Protein AF-A0A1N7L5Q4-F1 (afdb_monomer)

InterPro domains:
  IPR000093 DNA recombination protein RecR [PTHR30446] (6-162)
  IPR006171 TOPRIM domain [PF13662] (85-163)
  IPR023627 Recombination protein RecR [SSF111304] (8-162)

Foldseek 3Di:
DDDPDPVLVVQLVVQCPDPPDHSVNSNVVSVCCVPPNDPPVVVVVVVLQVVQAQALQARHGDNDNHDDADQPPAQAEEEEQDVVQVVLLVVQDPDRHGYHYQVHFDDVVVVRDCVNRSNVSVLVNVVSRVNHAYEYAFDPDPRRVVRVVVSCVSNVGHYDHDHSVRVSCVNVVVD

Organism: NCBI:txid484498

Structure (mmCIF, N/CA/C/O backbone):
data_AF-A0A1N7L5Q4-F1
#
_entry.id   AF-A0A1N7L5Q4-F1
#
loop_
_atom_site.group_PDB
_atom_site.id
_atom_site.type_symbol
_atom_site.label_atom_id
_atom_site.label_alt_id
_atom_site.label_comp_id
_atom_site.label_asym_id
_atom_site.label_entity_id
_atom_site.label_seq_id
_atom_site.pdbx_PDB_ins_code
_atom_site.Cartn_x
_atom_site.Cartn_y
_atom_site.Cartn_z
_atom_site.occupancy
_atom_site.B_iso_or_equiv
_atom_site.auth_seq_id
_atom_site.auth_comp_id
_atom_site.auth_asym_id
_atom_site.auth_atom_id
_atom_site.pdbx_PDB_model_num
ATOM 1 N N . MET A 1 1 ? 32.782 -0.664 -33.650 1.00 43.16 1 MET A N 1
ATOM 2 C CA . MET A 1 1 ? 31.926 -0.985 -32.488 1.00 43.16 1 MET A CA 1
ATOM 3 C C . MET A 1 1 ? 30.494 -0.904 -32.972 1.00 43.16 1 MET A C 1
ATOM 5 O O . MET A 1 1 ? 30.106 0.159 -33.438 1.00 43.16 1 MET A O 1
ATOM 9 N N . ALA A 1 2 ? 29.762 -2.017 -33.005 1.00 58.09 2 ALA A N 1
ATOM 10 C CA . ALA A 1 2 ? 28.366 -1.971 -33.425 1.00 58.09 2 ALA A CA 1
ATOM 11 C C . ALA A 1 2 ? 27.574 -1.196 -32.364 1.00 58.09 2 ALA A C 1
ATOM 13 O O . ALA A 1 2 ? 27.587 -1.569 -31.193 1.00 58.09 2 ALA A O 1
ATOM 14 N N . SER A 1 3 ? 26.951 -0.087 -32.767 1.00 78.56 3 SER A N 1
ATOM 15 C CA . SER A 1 3 ? 25.988 0.619 -31.924 1.00 78.56 3 SER A CA 1
ATOM 16 C C . SER A 1 3 ? 24.878 -0.360 -31.567 1.00 78.56 3 SER A C 1
ATOM 18 O O . SER A 1 3 ? 24.360 -1.037 -32.459 1.00 78.56 3 SER A O 1
ATOM 20 N N . ARG A 1 4 ? 24.517 -0.459 -30.284 1.00 83.25 4 ARG A N 1
ATOM 21 C CA . ARG A 1 4 ? 23.372 -1.288 -29.900 1.00 83.25 4 ARG A CA 1
ATOM 22 C C . ARG A 1 4 ? 22.101 -0.767 -30.593 1.00 83.25 4 ARG A C 1
ATOM 24 O O . ARG A 1 4 ? 22.016 0.439 -30.848 1.00 83.25 4 ARG A O 1
ATOM 31 N N . PRO A 1 5 ? 21.138 -1.647 -30.925 1.00 91.56 5 PRO A N 1
ATOM 32 C CA . PRO A 1 5 ? 19.874 -1.231 -31.523 1.00 91.56 5 PRO A CA 1
ATOM 33 C C . PRO A 1 5 ? 19.139 -0.220 -30.640 1.00 91.56 5 PRO A C 1
ATOM 35 O O . PRO A 1 5 ? 19.220 -0.289 -29.414 1.00 91.56 5 PRO A O 1
ATOM 38 N N . ARG A 1 6 ? 18.373 0.679 -31.265 1.00 93.06 6 ARG A N 1
ATOM 39 C CA . ARG A 1 6 ? 17.571 1.691 -30.560 1.00 93.06 6 ARG A CA 1
ATOM 40 C C . ARG A 1 6 ? 16.626 1.068 -29.528 1.00 93.06 6 ARG A C 1
ATOM 42 O O . ARG A 1 6 ? 16.533 1.569 -28.416 1.00 93.06 6 ARG A O 1
ATOM 49 N N . ASP A 1 7 ? 15.988 -0.050 -29.862 1.00 93.50 7 ASP A N 1
ATOM 50 C CA . ASP A 1 7 ? 15.028 -0.706 -28.963 1.00 93.50 7 ASP A CA 1
ATOM 51 C C . ASP A 1 7 ? 15.695 -1.284 -27.707 1.00 93.50 7 ASP A C 1
ATOM 53 O O . ASP A 1 7 ? 15.091 -1.306 -26.640 1.00 93.50 7 ASP A O 1
ATOM 57 N N . TYR A 1 8 ? 16.973 -1.672 -27.796 1.00 94.12 8 TYR A N 1
ATOM 58 C CA . TYR A 1 8 ? 17.745 -2.072 -26.620 1.00 94.12 8 TYR A CA 1
ATOM 59 C C . TYR A 1 8 ? 18.013 -0.876 -25.694 1.00 94.12 8 TYR A C 1
ATOM 61 O O . TYR A 1 8 ? 17.945 -1.013 -24.478 1.00 94.12 8 TYR A O 1
ATOM 69 N N . GLN A 1 9 ? 18.297 0.305 -26.252 1.00 94.25 9 GLN A N 1
ATOM 70 C CA . GLN A 1 9 ? 18.504 1.522 -25.456 1.00 94.25 9 GLN A CA 1
ATOM 71 C C . GLN A 1 9 ? 17.217 1.939 -24.740 1.00 94.25 9 GLN A C 1
ATOM 73 O O . GLN A 1 9 ? 17.256 2.195 -23.542 1.00 94.25 9 GLN A O 1
ATOM 78 N N . LEU A 1 10 ? 16.078 1.896 -25.440 1.00 95.44 10 LEU A N 1
ATOM 79 C CA . LEU A 1 10 ? 14.765 2.157 -24.843 1.00 95.44 10 LEU A CA 1
ATOM 80 C C . LEU A 1 10 ? 14.440 1.173 -23.711 1.00 95.44 10 LEU A C 1
ATOM 82 O O . LEU A 1 10 ? 13.877 1.573 -22.697 1.00 95.44 10 LEU A O 1
ATOM 86 N N . LEU A 1 11 ? 14.819 -0.101 -23.855 1.00 95.31 11 LEU A N 1
ATOM 87 C CA . LEU A 1 11 ? 14.656 -1.092 -22.792 1.00 95.31 11 LEU A CA 1
ATOM 88 C C . LEU A 1 11 ? 15.511 -0.757 -21.559 1.00 95.31 11 LEU A C 1
ATOM 90 O O . LEU A 1 11 ? 15.018 -0.841 -20.436 1.00 95.31 11 LEU A O 1
ATOM 94 N N . CYS A 1 12 ? 16.769 -0.349 -21.754 1.00 95.62 12 CYS A N 1
ATOM 95 C CA . CYS A 1 12 ? 17.621 0.104 -20.653 1.00 95.62 12 CYS A CA 1
ATOM 96 C C . CYS A 1 12 ? 17.044 1.343 -19.960 1.00 95.62 12 CYS A C 1
ATOM 98 O O . CYS A 1 12 ? 16.992 1.375 -18.737 1.00 95.62 12 CYS A O 1
ATOM 100 N N . GLU A 1 13 ? 16.583 2.339 -20.717 1.00 96.06 13 GLU A N 1
ATOM 101 C CA . GLU A 1 13 ? 15.955 3.549 -20.168 1.00 96.06 13 GLU A CA 1
ATOM 102 C C . GLU A 1 13 ? 14.685 3.213 -19.373 1.00 96.06 13 GLU A C 1
ATOM 104 O O . GLU A 1 13 ? 14.478 3.738 -18.281 1.00 96.06 13 GLU A O 1
ATOM 109 N N . ALA A 1 14 ? 13.863 2.285 -19.874 1.00 94.69 14 ALA A N 1
ATOM 110 C CA . ALA A 1 14 ? 12.667 1.825 -19.175 1.00 94.69 14 ALA A CA 1
ATOM 111 C C . ALA A 1 14 ? 12.999 1.135 -17.842 1.00 94.69 14 ALA A C 1
ATOM 113 O O . ALA A 1 14 ? 12.309 1.369 -16.852 1.00 94.69 14 ALA A O 1
ATOM 114 N N . PHE A 1 15 ? 14.054 0.312 -17.791 1.00 96.62 15 PHE A N 1
ATOM 115 C CA . PHE A 1 15 ? 14.499 -0.304 -16.538 1.00 96.62 15 PHE A CA 1
ATOM 116 C C . PHE A 1 15 ? 15.149 0.693 -15.578 1.00 96.62 15 PHE A C 1
ATOM 118 O O . PHE A 1 15 ? 14.923 0.588 -14.378 1.00 96.62 15 PHE A O 1
ATOM 125 N N . ASP A 1 16 ? 15.925 1.655 -16.077 1.00 95.75 16 ASP A N 1
ATOM 126 C CA . ASP A 1 16 ? 16.552 2.707 -15.263 1.00 95.75 16 ASP A CA 1
ATOM 127 C C . ASP A 1 16 ? 15.513 3.646 -14.629 1.00 95.75 16 ASP A C 1
ATOM 129 O O . ASP A 1 16 ? 15.705 4.148 -13.528 1.00 95.75 16 ASP A O 1
ATOM 133 N N . GLY A 1 17 ? 14.361 3.832 -15.278 1.00 90.50 17 GLY A N 1
ATOM 134 C CA . GLY A 1 17 ? 13.241 4.592 -14.720 1.00 90.50 17 GLY A CA 1
ATOM 135 C C . GLY A 1 17 ? 12.542 3.935 -13.520 1.00 90.50 17 GLY A C 1
ATOM 136 O O . GLY A 1 17 ? 11.675 4.565 -12.911 1.00 90.50 17 GLY A O 1
ATOM 137 N N . LEU A 1 18 ? 12.873 2.686 -13.171 1.00 91.56 18 LEU A N 1
ATOM 138 C CA . LEU A 1 18 ? 12.256 1.978 -12.048 1.00 91.56 18 LEU A CA 1
ATOM 139 C C . LEU A 1 18 ? 12.935 2.333 -10.713 1.00 91.56 18 LEU A C 1
ATOM 141 O O . LEU A 1 18 ? 14.163 2.421 -10.634 1.00 91.56 18 LEU A O 1
ATOM 145 N N . PRO A 1 19 ? 12.166 2.482 -9.617 1.00 85.75 19 PRO A N 1
ATOM 146 C CA . PRO A 1 19 ? 12.728 2.825 -8.317 1.00 85.75 19 PRO A CA 1
ATOM 147 C C . PRO A 1 19 ? 13.730 1.760 -7.849 1.00 85.75 19 PRO A C 1
ATOM 149 O O . PRO A 1 19 ? 13.425 0.570 -7.802 1.00 85.75 19 PRO A O 1
ATOM 152 N N . GLY A 1 20 ? 14.933 2.201 -7.474 1.00 90.12 20 GLY A N 1
ATOM 153 C CA . GLY A 1 20 ? 16.001 1.320 -6.989 1.00 90.12 20 GLY A CA 1
ATOM 154 C C . GLY A 1 20 ? 16.825 0.636 -8.086 1.00 90.12 20 GLY A C 1
ATOM 155 O O . GLY A 1 20 ? 17.732 -0.132 -7.761 1.00 90.12 20 GLY A O 1
ATOM 156 N N . ILE A 1 21 ? 16.564 0.927 -9.362 1.00 95.06 21 ILE A N 1
ATOM 157 C CA . ILE A 1 21 ? 17.376 0.468 -10.490 1.00 95.06 21 ILE A CA 1
ATOM 158 C C . ILE A 1 21 ? 18.158 1.664 -11.031 1.00 95.06 21 ILE A C 1
ATOM 160 O O . ILE A 1 21 ? 17.601 2.726 -11.252 1.00 95.06 21 ILE A O 1
ATOM 164 N N . GLY A 1 22 ? 19.471 1.496 -11.192 1.00 92.69 22 GLY A N 1
ATOM 165 C CA . GLY A 1 22 ? 20.327 2.479 -11.859 1.00 92.69 22 GLY A CA 1
ATOM 166 C C . GLY A 1 22 ? 20.879 1.935 -13.175 1.00 92.69 22 GLY A C 1
ATOM 167 O O . GLY A 1 22 ? 20.870 0.720 -13.389 1.00 92.69 22 GLY A O 1
ATOM 168 N N . ALA A 1 23 ? 21.457 2.805 -14.003 1.00 94.81 23 ALA A N 1
ATOM 169 C CA . ALA A 1 23 ? 21.880 2.506 -15.375 1.00 94.81 23 ALA A CA 1
ATOM 170 C C . ALA A 1 23 ? 22.648 1.180 -15.553 1.00 94.81 23 ALA A C 1
ATOM 172 O O . ALA A 1 23 ? 22.350 0.396 -16.452 1.00 94.81 23 ALA A O 1
ATOM 173 N N . GLN A 1 24 ? 23.603 0.873 -14.666 1.00 95.19 24 GLN A N 1
ATOM 174 C CA . GLN A 1 24 ? 24.352 -0.392 -14.733 1.00 95.19 24 GLN A CA 1
ATOM 175 C C . GLN A 1 24 ? 23.480 -1.622 -14.448 1.00 95.19 24 GLN A C 1
ATOM 177 O O . GLN A 1 24 ? 23.699 -2.684 -15.024 1.00 95.19 24 GLN A O 1
ATOM 182 N N . ALA A 1 25 ? 22.529 -1.519 -13.518 1.00 97.12 25 ALA A N 1
ATOM 183 C CA . ALA A 1 25 ? 21.585 -2.595 -13.238 1.00 97.12 25 ALA A CA 1
ATOM 184 C C . ALA A 1 25 ? 20.575 -2.750 -14.377 1.00 97.12 25 ALA A C 1
ATOM 186 O O . ALA A 1 25 ? 20.306 -3.876 -14.787 1.00 97.12 25 ALA A O 1
ATOM 187 N N . ALA A 1 26 ? 20.096 -1.635 -14.928 1.00 97.00 26 ALA A N 1
ATOM 188 C CA . ALA A 1 26 ? 19.201 -1.610 -16.073 1.00 97.00 26 ALA A CA 1
ATOM 189 C C . ALA A 1 26 ? 19.806 -2.312 -17.299 1.00 97.00 26 ALA A C 1
ATOM 191 O O . ALA A 1 26 ? 19.163 -3.169 -17.901 1.00 97.00 26 ALA A O 1
ATOM 192 N N . GLU A 1 27 ? 21.073 -2.032 -17.615 1.00 96.00 27 GLU A N 1
ATOM 193 C CA . GLU A 1 27 ? 21.783 -2.679 -18.722 1.00 96.00 27 GLU A CA 1
ATOM 194 C C . GLU A 1 27 ? 21.921 -4.196 -18.519 1.00 96.00 27 GLU A C 1
ATOM 196 O O . GLU A 1 27 ? 21.647 -4.969 -19.439 1.00 96.00 27 GLU A O 1
ATOM 201 N N . ARG A 1 28 ? 22.261 -4.642 -17.299 1.00 96.44 28 ARG A N 1
ATOM 202 C CA . ARG A 1 28 ? 22.323 -6.078 -16.967 1.00 96.44 28 ARG A CA 1
ATOM 203 C C . ARG A 1 28 ? 20.967 -6.767 -17.118 1.00 96.44 28 ARG A C 1
ATOM 205 O O . ARG A 1 28 ? 20.915 -7.894 -17.602 1.00 96.44 28 ARG A O 1
ATOM 212 N N . LEU A 1 29 ? 19.882 -6.113 -16.702 1.00 96.88 29 LEU A N 1
ATOM 213 C CA . LEU A 1 29 ? 18.524 -6.647 -16.835 1.00 96.88 29 LEU A CA 1
ATOM 214 C C . LEU A 1 29 ? 18.097 -6.736 -18.304 1.00 96.88 29 LEU A C 1
ATOM 216 O O . LEU A 1 29 ? 17.566 -7.764 -18.720 1.00 96.88 29 LEU A O 1
ATOM 220 N N . ALA A 1 30 ? 18.384 -5.702 -19.100 1.00 95.62 30 ALA A N 1
ATOM 221 C CA . ALA A 1 30 ? 18.132 -5.694 -20.539 1.00 95.62 30 ALA A CA 1
ATOM 222 C C . ALA A 1 30 ? 18.906 -6.805 -21.257 1.00 95.62 30 ALA A C 1
ATOM 224 O O . ALA A 1 30 ? 18.341 -7.538 -22.066 1.00 95.62 30 ALA A O 1
ATOM 225 N N . GLU A 1 31 ? 20.188 -6.971 -20.931 1.00 94.88 31 GLU A N 1
ATOM 226 C CA . GLU A 1 31 ? 21.018 -8.043 -21.475 1.00 94.88 31 GLU A CA 1
ATOM 227 C C . GLU A 1 31 ? 20.491 -9.434 -21.097 1.00 94.88 31 GLU A C 1
ATOM 229 O O . GLU A 1 31 ? 20.347 -10.303 -21.962 1.00 94.88 31 GLU A O 1
ATOM 234 N N . TRP A 1 32 ? 20.144 -9.642 -19.824 1.00 96.88 32 TRP A N 1
ATOM 235 C CA . TRP A 1 32 ? 19.576 -10.907 -19.369 1.00 96.88 32 TRP A CA 1
ATOM 236 C C . TRP A 1 32 ? 18.255 -11.226 -20.076 1.00 96.88 32 TRP A C 1
ATOM 238 O O . TRP A 1 32 ? 18.091 -12.346 -20.559 1.00 96.88 32 TRP A O 1
ATOM 248 N N . LEU A 1 33 ? 17.344 -10.254 -20.204 1.00 95.19 33 LEU A N 1
ATOM 249 C CA . LEU A 1 33 ? 16.050 -10.458 -20.859 1.00 95.19 33 LEU A CA 1
ATOM 250 C C . LEU A 1 33 ? 16.206 -10.841 -22.337 1.00 95.19 33 LEU A C 1
ATOM 252 O O . LEU A 1 33 ? 15.460 -11.685 -22.819 1.00 95.19 33 LEU A O 1
ATOM 256 N N . VAL A 1 34 ? 17.177 -10.254 -23.045 1.00 92.62 34 VAL A N 1
ATOM 257 C CA . VAL A 1 34 ? 17.430 -10.542 -24.468 1.00 92.62 34 VAL A CA 1
ATOM 258 C C . VAL A 1 34 ? 18.044 -11.925 -24.682 1.00 92.62 34 VAL A C 1
ATOM 260 O O . VAL A 1 34 ? 17.681 -12.605 -25.640 1.00 92.62 34 VAL A O 1
ATOM 263 N N . TYR A 1 35 ? 18.984 -12.340 -23.830 1.00 93.44 35 TYR A N 1
ATOM 264 C CA . TYR A 1 35 ? 19.728 -13.586 -24.046 1.00 93.44 35 TYR A CA 1
ATOM 265 C C . TYR A 1 35 ? 19.151 -14.806 -23.325 1.00 93.44 35 TYR A C 1
ATOM 267 O O . TYR A 1 35 ? 19.375 -15.929 -23.771 1.00 93.44 35 TYR A O 1
ATOM 275 N N . HIS A 1 36 ? 18.445 -14.606 -22.214 1.00 95.44 36 HIS A N 1
ATOM 276 C CA . HIS A 1 36 ? 18.029 -15.690 -21.318 1.00 95.44 36 HIS A CA 1
ATOM 277 C C . HIS A 1 36 ? 16.554 -15.620 -20.916 1.00 95.44 36 HIS A C 1
ATOM 279 O O . HIS A 1 36 ? 15.990 -16.639 -20.521 1.00 95.44 36 HIS A O 1
ATOM 285 N N . GLY A 1 37 ? 15.943 -14.436 -20.966 1.00 91.81 37 GLY A N 1
ATOM 286 C CA . GLY A 1 37 ? 14.554 -14.243 -20.573 1.00 91.81 37 GLY A CA 1
ATOM 287 C C . GLY A 1 37 ? 13.553 -14.523 -21.696 1.00 91.81 37 GLY A C 1
ATOM 288 O O . GLY A 1 37 ? 13.898 -14.602 -22.873 1.00 91.81 37 GLY A O 1
ATOM 289 N N . ASP A 1 38 ? 12.280 -14.629 -21.316 1.00 93.94 38 ASP A N 1
ATOM 290 C CA . ASP A 1 38 ? 11.154 -14.653 -22.250 1.00 93.94 38 ASP A CA 1
ATOM 291 C C . ASP A 1 38 ? 10.513 -13.258 -22.296 1.00 93.94 38 ASP A C 1
ATOM 293 O O . ASP A 1 38 ? 9.657 -12.899 -21.481 1.00 93.94 38 ASP A O 1
ATOM 297 N N . SER A 1 39 ? 10.969 -12.438 -23.246 1.00 92.44 39 SER A N 1
ATOM 298 C CA . SER A 1 39 ? 10.465 -11.073 -23.430 1.00 92.44 39 SER A CA 1
ATOM 299 C C . SER A 1 39 ? 8.978 -11.038 -23.778 1.00 92.44 39 SER A C 1
ATOM 301 O O . SER A 1 39 ? 8.288 -10.089 -23.402 1.00 92.44 39 SER A O 1
ATOM 303 N N . ARG A 1 40 ? 8.460 -12.079 -24.440 1.00 93.81 40 ARG A N 1
ATOM 304 C CA . ARG A 1 40 ? 7.050 -12.173 -24.816 1.00 93.81 40 ARG A CA 1
ATOM 305 C C . ARG A 1 40 ? 6.188 -12.467 -23.598 1.00 93.81 40 ARG A C 1
ATOM 307 O O . ARG A 1 40 ? 5.221 -11.747 -23.366 1.00 93.81 40 ARG A O 1
ATOM 314 N N . GLN A 1 41 ? 6.562 -13.463 -22.798 1.00 93.94 41 GLN A N 1
ATOM 315 C CA . GLN A 1 41 ? 5.861 -13.763 -21.552 1.00 93.94 41 GLN A CA 1
ATOM 316 C C . GLN A 1 41 ? 5.881 -12.556 -20.606 1.00 93.94 41 GLN A C 1
ATOM 318 O O . GLN A 1 41 ? 4.851 -12.219 -20.020 1.00 93.94 41 GLN A O 1
ATOM 323 N N . MET A 1 42 ? 7.030 -11.883 -20.473 1.00 92.94 42 MET A N 1
ATOM 324 C CA . MET A 1 42 ? 7.148 -10.683 -19.643 1.00 92.94 42 MET A CA 1
ATOM 325 C C . MET A 1 42 ? 6.218 -9.569 -20.136 1.00 92.94 42 MET A C 1
ATOM 327 O O . MET A 1 42 ? 5.487 -8.995 -19.334 1.00 92.94 42 MET A O 1
ATOM 331 N N . ALA A 1 43 ? 6.191 -9.297 -21.446 1.00 92.31 43 ALA A N 1
ATOM 332 C CA . ALA A 1 43 ? 5.292 -8.303 -22.028 1.00 92.31 43 ALA A CA 1
ATOM 333 C C . ALA A 1 43 ? 3.816 -8.642 -21.763 1.00 92.31 43 ALA A C 1
ATOM 335 O O . ALA A 1 43 ? 3.065 -7.782 -21.316 1.00 92.31 43 ALA A O 1
ATOM 336 N N . GLU A 1 44 ? 3.413 -9.902 -21.953 1.00 92.56 44 GLU A N 1
ATOM 337 C CA . GLU A 1 44 ? 2.045 -10.355 -21.678 1.00 92.56 44 GLU A CA 1
ATOM 338 C C . GLU A 1 44 ? 1.657 -10.171 -20.200 1.00 92.56 44 GLU A C 1
ATOM 340 O O . GLU A 1 44 ? 0.549 -9.727 -19.898 1.00 92.56 44 GLU A O 1
ATOM 345 N N . VAL A 1 45 ? 2.557 -10.486 -19.262 1.00 88.69 45 VAL A N 1
ATOM 346 C CA . VAL A 1 45 ? 2.314 -10.288 -17.823 1.00 88.69 45 VAL A CA 1
ATOM 347 C C . VAL A 1 45 ? 2.232 -8.802 -17.476 1.00 88.69 45 VAL A C 1
ATOM 349 O O . VAL A 1 45 ? 1.314 -8.415 -16.756 1.00 88.69 45 VAL A O 1
ATOM 352 N N . LEU A 1 46 ? 3.144 -7.976 -17.999 1.00 87.69 46 LEU A N 1
ATOM 353 C CA . LEU A 1 46 ? 3.155 -6.528 -17.775 1.00 87.69 46 LEU A CA 1
ATOM 354 C C . LEU A 1 46 ? 1.878 -5.861 -18.295 1.00 87.69 46 LEU A C 1
ATOM 356 O O . LEU A 1 46 ? 1.304 -5.022 -17.605 1.00 87.69 46 LEU A O 1
ATOM 360 N N . THR A 1 47 ? 1.390 -6.266 -19.469 1.00 84.75 47 THR A N 1
ATOM 361 C CA . THR A 1 47 ? 0.108 -5.781 -19.994 1.00 84.75 47 THR A CA 1
ATOM 362 C C . THR A 1 47 ? -1.041 -6.185 -19.076 1.00 84.75 47 THR A C 1
ATOM 364 O O . THR A 1 47 ? -1.787 -5.321 -18.629 1.00 84.75 47 THR A O 1
ATOM 367 N N . ARG A 1 48 ? -1.144 -7.470 -18.708 1.00 82.25 48 ARG A N 1
ATOM 368 C CA . ARG A 1 48 ? -2.235 -7.943 -17.839 1.00 82.25 48 ARG A CA 1
ATOM 369 C C . ARG A 1 48 ? -2.234 -7.293 -16.459 1.00 82.25 48 ARG A C 1
ATOM 371 O O . ARG A 1 48 ? -3.306 -7.036 -15.931 1.00 82.25 48 ARG A O 1
ATOM 378 N N . ILE A 1 49 ? -1.066 -7.064 -15.851 1.00 79.19 49 ILE A N 1
ATOM 379 C CA . ILE A 1 49 ? -0.989 -6.434 -14.524 1.00 79.19 49 ILE A CA 1
ATOM 380 C C . ILE A 1 49 ? -1.212 -4.920 -14.597 1.00 79.19 49 ILE A C 1
ATOM 382 O O . ILE A 1 49 ? -1.762 -4.356 -13.663 1.00 79.19 49 ILE A O 1
ATOM 386 N N . GLY A 1 50 ? -0.848 -4.267 -15.707 1.00 71.62 50 GLY A N 1
ATOM 387 C CA . GLY A 1 50 ? -1.205 -2.867 -15.956 1.00 71.62 50 GLY A CA 1
ATOM 388 C C . GLY A 1 50 ? -2.704 -2.671 -16.205 1.00 71.62 50 GLY A C 1
ATOM 389 O O . GLY A 1 50 ? -3.253 -1.623 -15.884 1.00 71.62 50 GLY A O 1
ATOM 390 N N . GLU A 1 51 ? -3.372 -3.692 -16.745 1.00 69.94 51 GLU A N 1
ATOM 391 C CA . GLU A 1 51 ? -4.833 -3.765 -16.867 1.00 69.94 51 GLU A CA 1
ATOM 392 C C . GLU A 1 51 ? -5.518 -4.239 -15.576 1.00 69.94 51 GLU A C 1
ATOM 394 O O . GLU A 1 51 ? -6.726 -4.046 -15.412 1.00 69.94 51 GLU A O 1
ATOM 399 N N . ALA A 1 52 ? -4.775 -4.863 -14.656 1.00 70.56 52 ALA A N 1
ATOM 400 C CA . ALA A 1 52 ? -5.307 -5.277 -13.370 1.00 70.56 52 ALA A CA 1
ATOM 401 C C . ALA A 1 52 ? -5.614 -4.029 -12.537 1.00 70.56 52 ALA A C 1
ATOM 403 O O . ALA A 1 52 ? -4.731 -3.259 -12.163 1.00 70.56 52 ALA A O 1
ATOM 404 N N . GLY A 1 53 ? -6.899 -3.823 -12.264 1.00 76.00 53 GLY A N 1
ATOM 405 C CA . GLY A 1 53 ? -7.348 -2.751 -11.390 1.00 76.00 53 GLY A CA 1
ATOM 406 C C . GLY A 1 53 ? -6.970 -3.002 -9.930 1.00 76.00 53 GLY A C 1
ATOM 407 O O . GLY A 1 53 ? -6.657 -4.119 -9.510 1.00 76.00 53 GLY A O 1
ATOM 408 N N . LEU A 1 54 ? -7.061 -1.943 -9.134 1.00 84.25 54 LEU A N 1
ATOM 409 C CA . LEU A 1 54 ? -7.073 -2.069 -7.685 1.00 84.25 54 LEU A CA 1
ATOM 410 C C . LEU A 1 54 ? -8.469 -2.494 -7.230 1.00 84.25 54 LEU A C 1
ATOM 412 O O . LEU A 1 54 ? -9.489 -2.096 -7.802 1.00 84.25 54 LEU A O 1
ATOM 416 N N . CYS A 1 55 ? -8.514 -3.321 -6.192 1.00 86.38 55 CYS A N 1
ATOM 417 C CA . CYS A 1 55 ? -9.760 -3.690 -5.548 1.00 86.38 55 CYS A CA 1
ATOM 418 C C . CYS A 1 55 ? -10.452 -2.439 -4.990 1.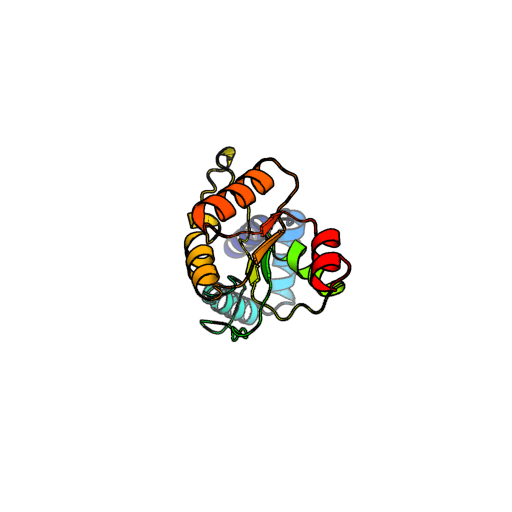00 86.38 55 CYS A C 1
ATOM 420 O O . CYS A 1 55 ? -9.863 -1.739 -4.173 1.00 86.38 55 CYS A O 1
ATOM 422 N N . ARG A 1 56 ? -11.724 -2.199 -5.327 1.00 81.69 56 ARG A N 1
ATOM 423 C CA . ARG A 1 56 ? -12.455 -1.019 -4.815 1.00 81.69 56 ARG A CA 1
ATOM 424 C C . ARG A 1 56 ? -12.663 -1.015 -3.297 1.00 81.69 56 ARG A C 1
ATOM 426 O O . ARG A 1 56 ? -12.962 0.023 -2.725 1.00 81.69 56 ARG A O 1
ATOM 433 N N . LEU A 1 57 ? -12.527 -2.173 -2.648 1.00 87.50 57 LEU A N 1
ATOM 434 C CA . LEU A 1 57 ? -12.736 -2.321 -1.207 1.00 87.50 57 LEU A CA 1
ATOM 435 C C . LEU A 1 57 ? -11.479 -2.123 -0.372 1.00 87.50 57 LEU A C 1
ATOM 437 O O . LEU A 1 57 ? -11.549 -1.480 0.669 1.00 87.50 57 L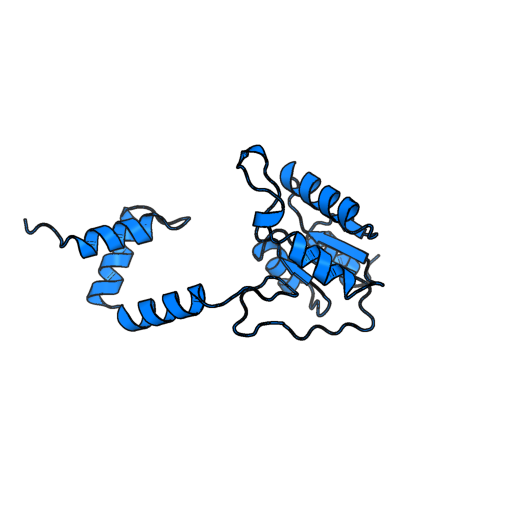EU A O 1
ATOM 441 N N . CYS A 1 58 ? -10.359 -2.707 -0.796 1.00 90.44 58 CYS A N 1
ATOM 442 C CA . CYS A 1 58 ? -9.122 -2.710 -0.014 1.00 90.44 58 CYS A CA 1
ATOM 443 C C . CYS A 1 58 ? -7.951 -2.012 -0.708 1.00 90.44 58 CYS A C 1
ATOM 445 O O . CYS A 1 58 ? -6.874 -1.891 -0.125 1.00 90.44 58 CYS A O 1
ATOM 447 N N . ASN A 1 59 ? -8.159 -1.578 -1.952 1.00 90.44 59 ASN A N 1
ATOM 448 C CA . ASN A 1 59 ? -7.189 -0.910 -2.811 1.00 90.44 59 ASN A CA 1
ATOM 449 C C . ASN A 1 59 ? -5.895 -1.701 -3.041 1.00 90.44 59 ASN A C 1
ATOM 451 O O . ASN A 1 59 ? -4.866 -1.145 -3.398 1.00 90.44 59 ASN A O 1
ATOM 455 N N . ARG A 1 60 ? -5.932 -3.023 -2.861 1.00 89.31 60 ARG A N 1
ATOM 456 C CA . ARG A 1 60 ? -4.822 -3.924 -3.191 1.00 89.31 60 ARG A CA 1
ATOM 457 C C . ARG A 1 60 ? -4.958 -4.439 -4.619 1.00 89.31 60 ARG A C 1
ATOM 459 O O . ARG A 1 60 ? -6.061 -4.479 -5.168 1.00 89.31 60 ARG A O 1
ATOM 466 N N . ILE A 1 61 ? -3.839 -4.860 -5.199 1.00 84.00 61 ILE A N 1
ATOM 467 C CA . ILE A 1 61 ? -3.800 -5.474 -6.530 1.00 84.00 61 ILE A CA 1
ATOM 468 C C . ILE A 1 61 ? -4.627 -6.769 -6.504 1.00 84.00 61 ILE A C 1
ATOM 470 O O . ILE A 1 61 ? -4.304 -7.695 -5.761 1.00 84.00 61 ILE A O 1
ATOM 474 N N . GLN A 1 62 ? -5.694 -6.841 -7.305 1.00 73.56 62 GLN A N 1
ATOM 475 C CA . GLN A 1 62 ? -6.593 -7.997 -7.357 1.00 73.56 62 GLN A CA 1
ATOM 476 C C . GLN A 1 62 ? -7.041 -8.252 -8.804 1.00 73.56 62 GLN A C 1
ATOM 478 O O . GLN A 1 62 ? -7.498 -7.349 -9.495 1.00 73.56 62 GLN A O 1
ATOM 483 N N . CYS A 1 63 ? -7.008 -9.512 -9.251 1.00 56.69 63 CYS A N 1
ATOM 484 C CA . CYS A 1 63 ? -7.541 -9.920 -10.562 1.00 56.69 63 CYS A CA 1
ATOM 485 C C . CYS A 1 63 ? -9.091 -9.941 -10.634 1.00 56.69 63 CYS A C 1
ATOM 487 O O . CYS A 1 63 ? -9.652 -10.400 -11.626 1.00 56.69 63 CYS A O 1
ATOM 489 N N . GLN A 1 64 ? -9.792 -9.499 -9.583 1.00 60.03 64 GLN A N 1
ATOM 490 C CA . GLN A 1 64 ? -11.256 -9.410 -9.475 1.00 60.03 64 GLN A CA 1
ATOM 491 C C . GLN A 1 64 ? -11.642 -8.007 -8.984 1.00 60.03 64 GLN A C 1
ATOM 493 O O . GLN A 1 64 ? -10.865 -7.373 -8.277 1.00 60.03 64 GLN A O 1
ATOM 498 N N . SER A 1 65 ? -12.840 -7.522 -9.323 1.00 64.44 65 SER A N 1
ATOM 499 C CA . SER A 1 65 ? -13.247 -6.136 -9.038 1.00 64.44 65 SER A CA 1
ATOM 500 C C . SER A 1 65 ? -13.337 -5.796 -7.542 1.00 64.44 65 SER A C 1
ATOM 502 O O . SER A 1 65 ? -13.044 -4.665 -7.156 1.00 64.44 65 SER A O 1
ATOM 504 N N . GLU A 1 66 ? -13.719 -6.756 -6.692 1.00 73.94 66 GLU A N 1
ATOM 505 C CA . GLU A 1 66 ? -13.877 -6.577 -5.242 1.00 73.94 66 GLU A CA 1
ATOM 506 C C . GLU A 1 66 ? -13.476 -7.851 -4.477 1.00 73.94 66 GLU A C 1
ATOM 508 O O . GLU A 1 66 ? -13.719 -8.963 -4.946 1.00 73.94 66 GLU A O 1
ATOM 513 N N . CYS A 1 67 ? -12.847 -7.700 -3.307 1.00 80.00 67 CYS A N 1
ATOM 514 C CA . CYS A 1 67 ? -12.542 -8.808 -2.404 1.00 80.00 67 CYS A CA 1
ATOM 515 C C . CYS A 1 67 ? -13.758 -9.149 -1.526 1.00 80.00 67 CYS A C 1
ATOM 517 O O . CYS A 1 67 ? -14.597 -8.299 -1.238 1.00 80.00 67 CYS A O 1
ATOM 519 N N . GLN A 1 68 ? -13.855 -10.403 -1.084 1.00 76.44 68 GLN A N 1
ATOM 520 C CA . GLN A 1 68 ? -14.863 -10.809 -0.105 1.00 76.44 68 GLN A CA 1
ATOM 521 C C . GLN A 1 68 ? -14.297 -10.580 1.296 1.00 76.44 68 GLN A C 1
ATOM 523 O O . GLN A 1 68 ? -13.425 -11.320 1.740 1.00 76.44 68 GLN A O 1
ATOM 528 N N . VAL A 1 69 ? -14.770 -9.532 1.965 1.00 78.25 69 VAL A N 1
ATOM 529 C CA . VAL A 1 69 ? -14.457 -9.240 3.368 1.00 78.25 69 VAL A CA 1
ATOM 530 C C . VAL A 1 69 ? -15.721 -9.471 4.178 1.00 78.25 69 VAL A C 1
ATOM 532 O O . VAL A 1 69 ? -16.799 -9.038 3.765 1.00 78.25 69 VAL A O 1
ATOM 535 N N . ASN A 1 70 ? -15.599 -10.161 5.311 1.00 71.75 70 ASN A N 1
ATOM 536 C CA . ASN A 1 70 ? -16.734 -10.338 6.205 1.00 71.75 70 ASN A CA 1
ATOM 537 C C . ASN A 1 70 ? -17.117 -8.987 6.828 1.00 71.75 70 ASN A C 1
ATOM 539 O O . ASN A 1 70 ? -16.269 -8.296 7.388 1.00 71.75 70 ASN A O 1
ATOM 543 N N . VAL A 1 71 ? -18.386 -8.611 6.687 1.00 66.81 71 VAL A N 1
ATOM 544 C CA . VAL A 1 71 ? -18.913 -7.316 7.140 1.00 66.81 71 VAL A CA 1
ATOM 545 C C . VAL A 1 71 ? -19.403 -7.383 8.583 1.00 66.81 71 VAL A C 1
ATOM 547 O O . VAL A 1 71 ? -19.342 -6.385 9.299 1.00 66.81 71 VAL A O 1
ATOM 550 N N . ASP A 1 72 ? -19.829 -8.560 9.038 1.00 68.38 72 ASP A N 1
ATOM 551 C CA . ASP A 1 72 ? -20.452 -8.712 10.347 1.00 68.38 72 ASP A CA 1
ATOM 552 C C . ASP A 1 72 ? -19.401 -8.921 11.446 1.00 68.38 72 ASP A C 1
ATOM 554 O O . ASP A 1 72 ? -18.575 -9.833 11.374 1.00 68.38 72 ASP A O 1
ATOM 558 N N . GLY A 1 73 ? -19.473 -8.095 12.497 1.00 67.44 73 GLY A N 1
ATOM 559 C CA . GLY A 1 73 ? -18.693 -8.262 13.730 1.00 67.44 73 GLY A CA 1
ATOM 560 C C . GLY A 1 73 ? -17.254 -7.742 13.687 1.00 67.44 73 GLY A C 1
ATOM 561 O O . GLY A 1 73 ? -16.440 -8.164 14.504 1.00 67.44 73 GLY A O 1
ATOM 562 N N . ALA A 1 74 ? -16.915 -6.858 12.745 1.00 80.69 74 ALA A N 1
ATOM 563 C CA . ALA A 1 74 ? -15.603 -6.219 12.715 1.00 80.69 74 ALA A CA 1
ATOM 564 C C . ALA A 1 74 ? -15.538 -5.011 13.668 1.00 80.69 74 ALA A C 1
ATOM 566 O O . ALA A 1 74 ? -16.103 -3.960 13.371 1.00 80.69 74 ALA A O 1
ATOM 567 N N . ASP A 1 75 ? -14.792 -5.138 14.768 1.00 89.94 75 ASP A N 1
ATOM 568 C CA . ASP A 1 75 ? -14.567 -4.038 15.724 1.00 89.94 75 ASP A CA 1
ATOM 569 C C . ASP A 1 75 ? -13.654 -2.935 15.160 1.00 89.94 75 ASP A C 1
ATOM 571 O O . ASP A 1 75 ? -13.758 -1.761 15.527 1.00 89.94 75 ASP A O 1
ATOM 575 N N . TYR A 1 76 ? -12.762 -3.306 14.236 1.00 94.12 76 TYR A N 1
ATOM 576 C CA . TYR A 1 76 ? -11.747 -2.421 13.670 1.00 94.12 76 TYR A CA 1
ATOM 577 C C . TYR A 1 76 ? -11.714 -2.488 12.146 1.00 94.12 76 TYR A C 1
ATOM 579 O O . TYR A 1 76 ? -11.878 -3.564 11.571 1.00 94.12 76 TYR A O 1
ATOM 587 N N . PHE A 1 77 ? -11.423 -1.349 11.515 1.00 95.75 77 PHE A N 1
ATOM 588 C CA . PHE A 1 77 ? -11.086 -1.203 10.101 1.00 95.75 77 PHE A CA 1
ATOM 589 C C . PHE A 1 77 ? -9.655 -0.675 9.993 1.00 95.75 77 PHE A C 1
ATOM 591 O O . PHE A 1 77 ? -9.343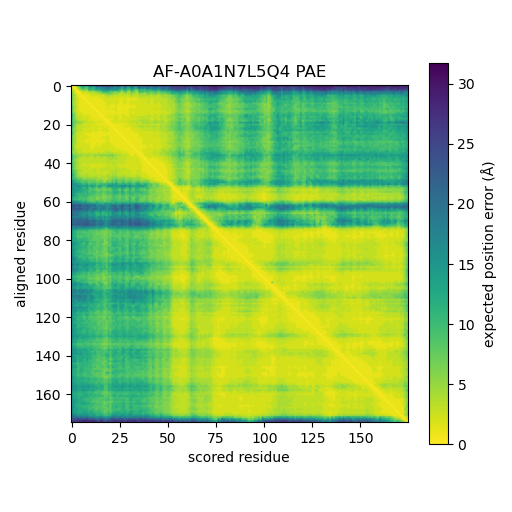 0.427 10.455 1.00 95.75 77 PHE A O 1
ATOM 598 N N . LEU A 1 78 ? -8.776 -1.453 9.367 1.00 96.44 78 LEU A N 1
ATOM 599 C CA . LEU A 1 78 ? -7.355 -1.141 9.269 1.00 96.44 78 LEU A CA 1
ATOM 600 C C . LEU A 1 78 ? -7.039 -0.320 8.012 1.00 96.44 78 LEU A C 1
ATOM 602 O O . LEU A 1 78 ? -7.214 -0.783 6.890 1.00 96.44 78 LEU A O 1
ATOM 606 N N . VAL A 1 79 ? -6.496 0.881 8.167 1.00 97.31 79 VAL A N 1
ATOM 607 C CA . VAL A 1 79 ? -5.997 1.688 7.044 1.00 97.31 79 VAL A CA 1
ATOM 608 C C . VAL A 1 79 ? -4.477 1.716 7.090 1.00 97.31 79 VAL A C 1
ATOM 610 O O . VAL A 1 79 ? -3.908 2.079 8.113 1.00 97.31 79 VAL A O 1
ATOM 613 N N . ALA A 1 80 ? -3.804 1.375 5.994 1.00 97.12 80 ALA A N 1
ATOM 614 C CA . ALA A 1 80 ? -2.347 1.423 5.902 1.00 97.12 80 ALA A CA 1
ATOM 615 C C . ALA A 1 80 ? -1.878 2.382 4.809 1.00 97.12 80 ALA A C 1
ATOM 617 O O . ALA A 1 80 ? -2.388 2.358 3.689 1.00 97.12 80 ALA A O 1
ATOM 618 N N . SER A 1 81 ? -0.864 3.200 5.100 1.00 95.62 81 SER A N 1
ATOM 619 C CA . SER A 1 81 ? -0.287 4.088 4.087 1.00 95.62 81 SER A CA 1
ATOM 620 C C . SER A 1 81 ? 0.459 3.323 2.994 1.00 95.62 81 SER A C 1
ATOM 622 O O . SER A 1 81 ? 0.459 3.741 1.841 1.00 95.62 81 SER A O 1
ATOM 624 N N . THR A 1 82 ? 1.044 2.165 3.315 1.00 93.62 82 THR A N 1
ATOM 625 C CA . THR A 1 82 ? 1.795 1.330 2.364 1.00 93.62 82 THR A CA 1
ATOM 626 C C . THR A 1 82 ? 1.512 -0.156 2.565 1.00 93.62 82 THR A C 1
ATOM 628 O O . THR A 1 82 ? 1.231 -0.595 3.683 1.00 93.62 82 THR A O 1
ATOM 631 N N . GLU A 1 83 ? 1.672 -0.960 1.507 1.00 91.88 83 GLU A N 1
ATOM 632 C CA . GLU A 1 83 ? 1.615 -2.426 1.629 1.00 91.88 83 GLU A CA 1
ATOM 633 C C . GLU A 1 83 ? 2.695 -2.968 2.573 1.00 91.88 83 GLU A C 1
ATOM 635 O O . GLU A 1 83 ? 2.463 -3.940 3.283 1.00 91.88 83 GLU A O 1
ATOM 640 N N . ALA A 1 84 ? 3.862 -2.321 2.638 1.00 91.81 84 ALA A N 1
ATOM 641 C CA . ALA A 1 84 ? 4.948 -2.742 3.519 1.00 91.81 84 ALA A CA 1
ATOM 642 C C . ALA A 1 84 ? 4.558 -2.676 5.006 1.00 91.81 84 ALA A C 1
ATOM 644 O O . ALA A 1 84 ? 4.877 -3.593 5.762 1.00 91.81 84 ALA A O 1
ATOM 645 N N . ALA A 1 85 ? 3.855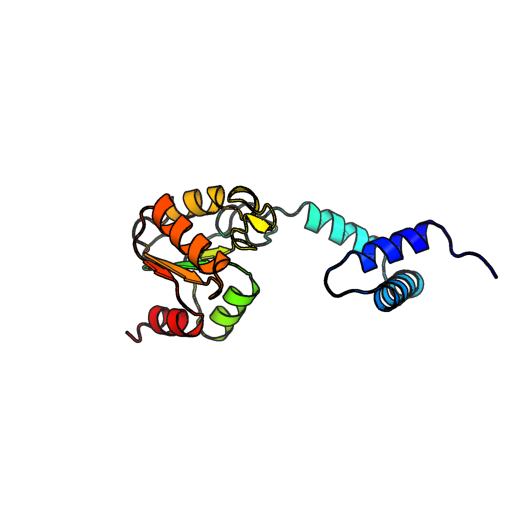 -1.619 5.427 1.00 92.69 85 ALA A N 1
ATOM 646 C CA . ALA A 1 85 ? 3.354 -1.506 6.797 1.00 92.69 85 ALA A CA 1
ATOM 647 C C . ALA A 1 85 ? 2.310 -2.590 7.107 1.00 92.69 85 ALA A C 1
ATOM 649 O O . ALA A 1 85 ? 2.364 -3.213 8.166 1.00 92.69 85 ALA A O 1
ATOM 650 N N . LEU A 1 86 ? 1.408 -2.853 6.157 1.00 93.00 86 LEU A N 1
ATOM 651 C CA . LEU A 1 86 ? 0.388 -3.889 6.290 1.00 93.00 86 LEU A CA 1
ATOM 652 C C . LEU A 1 86 ? 1.003 -5.297 6.377 1.00 93.00 86 LEU A C 1
ATOM 654 O O . LEU A 1 86 ? 0.635 -6.077 7.249 1.00 93.00 86 LEU A O 1
ATOM 658 N N . ASN A 1 87 ? 1.973 -5.608 5.517 1.00 93.06 87 ASN A N 1
ATOM 659 C CA . ASN A 1 87 ? 2.636 -6.913 5.501 1.00 93.06 87 ASN A CA 1
ATOM 660 C C . ASN A 1 87 ? 3.376 -7.190 6.818 1.00 93.06 87 ASN A C 1
ATOM 662 O O . ASN A 1 87 ? 3.273 -8.292 7.344 1.00 93.06 87 ASN A O 1
ATOM 666 N N . ARG A 1 88 ? 4.040 -6.180 7.400 1.00 94.44 88 ARG A N 1
ATOM 667 C CA . ARG A 1 88 ? 4.662 -6.305 8.732 1.00 94.44 88 ARG A CA 1
ATOM 668 C C . ARG A 1 88 ? 3.648 -6.619 9.830 1.00 94.44 88 ARG A C 1
ATOM 670 O O . ARG A 1 88 ? 3.955 -7.392 10.728 1.00 94.44 88 ARG A O 1
ATOM 677 N N . LEU A 1 89 ? 2.450 -6.034 9.770 1.00 94.50 89 LEU A N 1
ATOM 678 C CA . LEU A 1 89 ? 1.382 -6.367 10.714 1.00 94.50 89 LEU A CA 1
ATOM 679 C C . LEU A 1 89 ? 0.954 -7.831 10.560 1.00 94.50 89 LEU A C 1
ATOM 681 O O . LEU A 1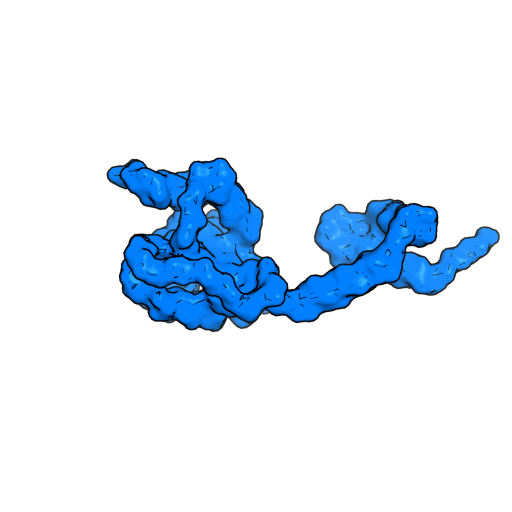 89 ? 0.841 -8.538 11.558 1.00 94.50 89 LEU A O 1
ATOM 685 N N . PHE A 1 90 ? 0.771 -8.304 9.325 1.00 92.62 90 PHE A N 1
ATOM 686 C CA . PHE A 1 90 ? 0.347 -9.681 9.047 1.00 92.62 90 PHE A CA 1
ATOM 687 C C . PHE A 1 90 ? 1.368 -10.756 9.419 1.00 92.62 90 PHE A C 1
ATOM 689 O O . PHE A 1 90 ? 0.988 -11.892 9.690 1.00 92.62 90 PHE A O 1
ATOM 696 N N . GLU A 1 91 ? 2.654 -10.417 9.490 1.00 94.06 91 GLU A N 1
ATOM 697 C CA . GLU A 1 91 ? 3.673 -11.318 10.043 1.00 94.06 91 GLU A CA 1
ATOM 698 C C . GLU A 1 91 ? 3.453 -11.602 11.539 1.00 94.06 91 GLU A C 1
ATOM 700 O O . GLU A 1 91 ? 3.922 -12.616 12.059 1.00 94.06 91 GLU A O 1
ATOM 705 N N . ILE A 1 92 ? 2.743 -10.714 12.240 1.00 93.31 92 ILE A N 1
ATOM 706 C CA . ILE A 1 92 ? 2.564 -10.751 13.692 1.00 93.31 92 ILE A CA 1
ATOM 707 C C . ILE A 1 92 ? 1.131 -11.162 14.054 1.00 93.31 92 ILE A C 1
ATOM 709 O O . ILE A 1 92 ? 0.933 -11.938 14.992 1.00 93.31 92 ILE A O 1
ATOM 713 N N . VAL A 1 93 ? 0.123 -10.654 13.347 1.00 91.19 93 VAL A N 1
ATOM 714 C CA . VAL A 1 93 ? -1.296 -10.882 13.649 1.00 91.19 93 VAL A CA 1
ATOM 715 C C . VAL A 1 93 ? -2.035 -11.389 12.422 1.00 91.19 93 VAL A C 1
ATOM 717 O O . VAL A 1 93 ? -1.980 -10.783 11.356 1.00 91.19 93 VAL A O 1
ATOM 720 N N . ASP A 1 94 ? -2.802 -12.461 12.610 1.00 88.75 94 ASP A N 1
ATOM 721 C CA . ASP A 1 94 ? -3.740 -12.958 11.606 1.00 88.75 94 ASP A CA 1
ATOM 722 C C . ASP A 1 94 ? -5.028 -12.119 11.619 1.00 88.75 94 ASP A C 1
ATOM 724 O O . ASP A 1 94 ? -6.039 -12.480 12.221 1.00 88.75 94 ASP A O 1
ATOM 728 N N . TYR A 1 95 ? -4.958 -10.931 11.018 1.00 88.31 95 TYR A N 1
ATOM 729 C CA . TYR A 1 95 ? -6.095 -10.024 10.925 1.00 88.31 95 TYR A CA 1
ATOM 730 C C . TYR A 1 95 ? -6.926 -10.317 9.671 1.00 88.31 95 TYR A C 1
ATOM 732 O O . TYR A 1 95 ? -6.471 -10.127 8.545 1.00 88.31 95 TYR A O 1
ATOM 740 N N . GLN A 1 96 ? -8.171 -10.744 9.886 1.00 86.56 96 GLN A N 1
ATOM 741 C CA . GLN A 1 96 ? -9.135 -11.107 8.836 1.00 86.56 96 GLN A CA 1
ATOM 742 C C . GLN A 1 96 ? -10.248 -10.055 8.653 1.00 86.56 96 GLN A C 1
ATOM 744 O O . GLN A 1 96 ? -11.245 -10.305 7.974 1.00 86.56 96 GLN A O 1
ATOM 749 N N . GLY A 1 97 ? -10.106 -8.892 9.296 1.00 89.88 97 GLY A N 1
ATOM 750 C CA . GLY A 1 97 ? -11.080 -7.807 9.235 1.00 89.88 97 GLY A CA 1
ATOM 751 C C . GLY A 1 97 ? -10.914 -6.893 8.013 1.00 89.88 97 GLY A C 1
ATOM 752 O O . GLY A 1 97 ? -10.033 -7.101 7.171 1.00 89.88 97 GLY A O 1
ATOM 753 N N . PRO A 1 98 ? -11.773 -5.868 7.897 1.00 93.00 98 PRO A N 1
ATOM 754 C CA . PRO A 1 98 ? -11.727 -4.923 6.795 1.00 93.00 98 PRO A CA 1
ATOM 755 C C . PRO A 1 98 ? -10.475 -4.057 6.819 1.00 93.00 98 PRO A C 1
ATOM 757 O O . PRO A 1 98 ? -10.044 -3.560 7.856 1.00 93.00 98 PRO A O 1
ATOM 760 N N . LEU A 1 99 ? -9.895 -3.852 5.640 1.00 94.38 99 LEU A N 1
ATOM 761 C CA . LEU A 1 99 ? -8.691 -3.052 5.496 1.00 94.38 99 LEU A CA 1
ATOM 762 C C . LEU A 1 99 ? -8.656 -2.279 4.188 1.00 94.38 99 LEU A C 1
ATOM 764 O O . LEU A 1 99 ? -9.299 -2.669 3.215 1.00 94.38 99 LEU A O 1
ATOM 768 N N . PHE A 1 100 ? -7.821 -1.244 4.146 1.00 95.69 100 PHE A N 1
ATOM 769 C CA . PHE A 1 100 ? -7.560 -0.438 2.958 1.00 95.69 100 PHE A CA 1
ATOM 770 C C . PHE A 1 100 ? -6.099 0.025 2.902 1.00 95.69 100 PHE A C 1
ATOM 772 O O . PHE A 1 100 ? -5.534 0.416 3.923 1.00 95.69 100 PHE A O 1
ATOM 779 N N . VAL A 1 101 ? -5.491 0.028 1.711 1.00 95.62 101 VAL A N 1
ATOM 780 C CA . VAL A 1 101 ? -4.118 0.519 1.493 1.00 95.62 101 VAL A CA 1
ATOM 781 C C . VAL A 1 101 ? -4.117 1.785 0.636 1.00 95.62 101 VAL A C 1
ATOM 783 O O . VAL A 1 101 ? -4.635 1.781 -0.469 1.00 95.62 101 VAL A O 1
ATOM 786 N N . LEU A 1 102 ? -3.515 2.875 1.106 1.00 94.94 102 LEU A N 1
ATOM 787 C CA . LEU A 1 102 ? -3.502 4.167 0.395 1.00 94.94 102 LEU A CA 1
ATOM 788 C C . LEU A 1 102 ? -2.442 4.261 -0.718 1.00 94.94 102 LEU A C 1
ATOM 790 O O . LEU A 1 102 ? -2.554 5.108 -1.599 1.00 94.94 102 LEU A O 1
ATOM 794 N N . HIS A 1 103 ? -1.400 3.422 -0.666 1.00 91.81 103 HIS A N 1
ATOM 795 C CA . HIS A 1 103 ? -0.201 3.494 -1.528 1.00 91.81 103 HIS A CA 1
ATOM 796 C C . HIS A 1 103 ? 0.549 4.830 -1.464 1.00 91.81 103 HIS A C 1
ATOM 798 O O . HIS A 1 103 ? 1.256 5.213 -2.395 1.00 91.81 103 HIS A O 1
ATOM 804 N N . GLY A 1 104 ? 0.418 5.541 -0.350 1.00 93.06 104 GLY A N 1
ATOM 805 C CA . GLY A 1 104 ? 1.059 6.823 -0.132 1.00 93.06 104 GLY A CA 1
ATOM 806 C C . GLY A 1 104 ? 0.429 7.614 1.004 1.00 93.06 104 GLY A C 1
ATOM 807 O O . GLY A 1 104 ? -0.493 7.173 1.691 1.00 93.06 104 GLY A O 1
ATOM 808 N N . GLU A 1 105 ? 0.957 8.816 1.188 1.00 95.50 105 GLU A N 1
ATOM 809 C CA . GLU A 1 105 ? 0.497 9.794 2.169 1.00 95.50 105 GLU A CA 1
ATOM 810 C C . GLU A 1 105 ? 0.296 11.138 1.458 1.00 95.50 105 GLU A C 1
ATOM 812 O O . GLU A 1 105 ? 0.905 11.408 0.418 1.00 95.50 105 GLU A O 1
ATOM 817 N N . LEU A 1 106 ? -0.573 11.988 2.003 1.00 95.06 106 LEU A N 1
ATOM 818 C CA . LEU A 1 106 ? -0.784 13.340 1.497 1.00 95.06 106 LEU A CA 1
ATOM 819 C C . LEU A 1 106 ? 0.521 14.131 1.591 1.00 95.06 106 LEU A C 1
ATOM 821 O O . LEU A 1 106 ? 1.071 14.317 2.675 1.00 95.06 106 LEU A O 1
ATOM 825 N N . SER A 1 107 ? 0.978 14.660 0.460 1.00 93.00 107 SER A N 1
ATOM 826 C CA . SER A 1 107 ? 2.185 15.480 0.390 1.00 93.00 107 SER A CA 1
ATOM 827 C C . SER A 1 107 ? 1.934 16.685 -0.514 1.00 93.00 107 SER A C 1
ATOM 829 O O . SER A 1 107 ? 2.200 16.625 -1.718 1.00 93.00 107 SER A O 1
ATOM 831 N N . PRO A 1 108 ? 1.450 17.813 0.043 1.00 86.81 108 PRO A N 1
ATOM 832 C CA . PRO A 1 108 ? 1.266 19.047 -0.717 1.00 86.81 108 PRO A CA 1
ATOM 833 C C . PRO A 1 108 ? 2.559 19.524 -1.388 1.00 86.81 108 PRO A C 1
ATOM 835 O O . PRO A 1 108 ? 2.522 20.011 -2.514 1.00 86.81 108 PRO A O 1
ATOM 838 N N . ALA A 1 109 ? 3.705 19.328 -0.724 1.00 88.00 109 ALA A N 1
ATOM 839 C CA . ALA A 1 109 ? 5.021 19.679 -1.256 1.00 88.00 109 ALA A CA 1
ATOM 840 C C . ALA A 1 109 ? 5.367 18.907 -2.541 1.00 88.00 109 ALA A C 1
ATOM 842 O O . ALA A 1 109 ? 6.001 19.461 -3.434 1.00 88.00 109 ALA A O 1
ATOM 843 N N . SER A 1 110 ? 4.905 17.658 -2.648 1.00 86.81 110 SER A N 1
ATOM 844 C CA . SER A 1 110 ? 5.104 16.800 -3.823 1.00 86.81 110 SER A CA 1
ATOM 845 C C . SER A 1 110 ? 3.900 16.806 -4.776 1.00 86.81 110 SER A C 1
ATOM 847 O O . SER A 1 110 ? 3.869 16.034 -5.729 1.00 86.81 110 SER A O 1
ATOM 849 N N . GLY A 1 111 ? 2.883 17.641 -4.518 1.00 88.88 111 GLY A N 1
ATOM 850 C CA . GLY A 1 111 ? 1.642 17.683 -5.298 1.00 88.88 111 GLY A CA 1
ATOM 851 C C . GLY A 1 111 ? 0.740 16.449 -5.146 1.00 88.88 111 GLY A C 1
ATOM 852 O O . GLY A 1 111 ? -0.174 16.265 -5.949 1.00 88.88 111 GLY A O 1
ATOM 853 N N . VAL A 1 112 ? 0.972 15.607 -4.133 1.00 92.19 112 VAL A N 1
ATOM 854 C CA . VAL A 1 112 ? 0.169 14.407 -3.854 1.00 92.19 112 VAL A CA 1
ATOM 855 C C . VAL A 1 112 ? -1.040 14.802 -3.012 1.00 92.19 112 VAL A C 1
ATOM 857 O O . VAL A 1 112 ? -0.912 15.148 -1.834 1.00 92.19 112 VAL A O 1
ATOM 860 N N . GLY A 1 113 ? -2.216 14.775 -3.634 1.00 93.06 113 GLY A N 1
ATOM 861 C CA . GLY A 1 113 ? -3.498 15.074 -3.010 1.00 93.06 113 GLY A CA 1
ATOM 862 C C . GLY A 1 113 ? -4.336 13.825 -2.701 1.00 93.06 113 GLY A C 1
ATOM 863 O O . GLY A 1 113 ? -3.887 12.696 -2.894 1.00 93.06 113 GLY A O 1
ATOM 864 N N . PRO A 1 114 ? -5.580 14.019 -2.222 1.00 93.50 114 PRO A N 1
ATOM 865 C CA . PRO A 1 114 ? -6.459 12.922 -1.809 1.00 93.50 114 PRO A CA 1
ATOM 866 C C . PRO A 1 114 ? -6.815 11.937 -2.928 1.00 93.50 114 PRO A C 1
ATOM 868 O O . PRO A 1 114 ? -6.892 10.735 -2.681 1.00 93.50 114 PRO A O 1
ATOM 871 N N . SER A 1 115 ? -7.010 12.422 -4.157 1.00 90.56 115 SER A N 1
ATOM 872 C CA . SER A 1 115 ? -7.370 11.563 -5.290 1.00 90.56 115 SER A CA 1
ATOM 873 C C . SER A 1 115 ? -6.233 10.624 -5.696 1.00 90.56 115 SER A C 1
ATOM 875 O O . SER A 1 115 ? -6.495 9.527 -6.174 1.00 90.56 115 SER A O 1
ATOM 877 N N . GLN A 1 116 ? -4.976 11.018 -5.473 1.00 89.94 116 GLN A N 1
ATOM 878 C CA . GLN A 1 116 ? -3.808 10.202 -5.803 1.00 89.94 116 GLN A CA 1
ATOM 879 C C . GLN A 1 116 ? -3.577 9.035 -4.834 1.00 89.94 116 GLN A C 1
ATOM 881 O O . GLN A 1 116 ? -2.882 8.095 -5.201 1.00 89.94 116 GLN A O 1
ATOM 886 N N . ILE A 1 117 ? -4.144 9.084 -3.626 1.00 92.25 117 ILE A N 1
ATOM 887 C CA . ILE A 1 117 ? -3.977 8.042 -2.596 1.00 92.25 117 ILE A CA 1
ATOM 888 C C . ILE A 1 117 ? -5.253 7.215 -2.371 1.00 92.25 117 ILE A C 1
ATOM 890 O O . ILE A 1 117 ? -5.397 6.549 -1.350 1.00 92.25 117 ILE A O 1
ATOM 894 N N . GLY A 1 118 ? -6.218 7.290 -3.294 1.00 90.69 118 GLY A N 1
ATOM 895 C CA . GLY A 1 118 ? -7.464 6.519 -3.211 1.00 90.69 118 GLY A CA 1
ATOM 896 C C . GLY A 1 118 ? -8.397 6.951 -2.075 1.00 90.69 118 GLY A C 1
ATOM 897 O O . GLY A 1 118 ? -9.124 6.126 -1.530 1.00 90.69 118 GLY A O 1
ATOM 898 N N . MET A 1 119 ? -8.384 8.232 -1.683 1.00 94.56 119 MET A N 1
ATOM 899 C CA . MET A 1 119 ? -9.171 8.708 -0.538 1.00 94.56 119 MET A CA 1
ATOM 900 C C . MET A 1 119 ? -10.682 8.520 -0.722 1.00 94.56 119 MET A C 1
ATOM 902 O O . MET A 1 119 ? -11.372 8.168 0.230 1.00 94.56 119 MET A O 1
ATOM 906 N N . ASP A 1 120 ? -11.208 8.764 -1.922 1.00 93.19 120 ASP A N 1
ATOM 907 C CA . ASP A 1 120 ? -12.649 8.639 -2.168 1.00 93.19 120 ASP A CA 1
ATOM 908 C C . ASP A 1 120 ? -13.104 7.172 -2.057 1.00 93.19 120 ASP A C 1
ATOM 910 O O . ASP A 1 120 ? -14.130 6.893 -1.436 1.00 93.19 120 ASP A O 1
ATOM 914 N N . ASP A 1 121 ? -12.290 6.232 -2.554 1.00 92.81 121 ASP A N 1
ATOM 915 C CA . ASP A 1 121 ? -12.535 4.792 -2.415 1.00 92.81 121 ASP A CA 1
ATOM 916 C C . ASP A 1 121 ? -12.431 4.338 -0.951 1.00 92.81 121 ASP A C 1
ATOM 918 O O . ASP A 1 121 ? -13.253 3.546 -0.490 1.00 92.81 121 ASP A O 1
ATOM 922 N N . LEU A 1 122 ? -11.474 4.881 -0.184 1.00 95.69 122 LEU A N 1
ATOM 923 C CA . LEU A 1 122 ? -11.374 4.623 1.255 1.00 95.69 122 LEU A CA 1
ATOM 924 C C . LEU A 1 122 ? -12.655 5.043 1.976 1.00 95.69 122 LEU A C 1
ATOM 926 O O . LEU A 1 122 ? -13.205 4.263 2.749 1.00 95.69 122 LEU A O 1
ATOM 930 N N . LEU A 1 123 ? -13.122 6.273 1.746 1.00 95.25 123 LEU A N 1
ATOM 931 C CA . LEU A 1 123 ? -14.305 6.800 2.427 1.00 95.25 123 LEU A CA 1
ATOM 932 C C . LEU A 1 123 ? -15.549 5.970 2.088 1.00 95.25 123 LEU A C 1
ATOM 934 O O . LEU A 1 123 ? -16.291 5.602 2.997 1.00 95.25 123 LEU A O 1
ATOM 938 N N . ALA A 1 124 ? -15.716 5.586 0.820 1.00 93.19 124 ALA A N 1
ATOM 939 C CA . ALA A 1 124 ? -16.787 4.686 0.398 1.00 93.19 124 ALA A CA 1
ATOM 940 C C . ALA A 1 124 ? -16.671 3.285 1.034 1.00 93.19 124 ALA A C 1
ATOM 942 O O . ALA A 1 124 ? -17.678 2.681 1.404 1.00 93.19 124 ALA A O 1
ATOM 943 N N . SER A 1 125 ? -15.453 2.758 1.193 1.00 92.19 125 SER A N 1
ATOM 944 C CA . SER A 1 125 ? -15.219 1.465 1.846 1.00 92.19 125 SER A CA 1
ATOM 945 C C . SER A 1 125 ? -15.556 1.516 3.339 1.00 92.19 125 SER A C 1
ATOM 947 O O . SER A 1 125 ? -16.272 0.652 3.839 1.00 92.19 125 SER A O 1
ATOM 949 N N . VAL A 1 126 ? -15.138 2.572 4.041 1.00 93.50 126 VAL A N 1
ATOM 950 C CA . VAL A 1 126 ? -15.414 2.787 5.473 1.00 93.50 126 VAL A CA 1
ATOM 951 C C . VAL A 1 126 ? -16.916 2.884 5.768 1.00 93.50 126 VAL A C 1
ATOM 953 O O . VAL A 1 126 ? -17.373 2.427 6.815 1.00 93.50 126 VAL A O 1
ATOM 956 N N . GLU A 1 127 ? -17.718 3.434 4.855 1.00 92.12 127 GLU A N 1
ATOM 957 C CA . GLU A 1 127 ? -19.180 3.477 5.001 1.00 92.12 127 GLU A CA 1
ATOM 958 C C . GLU A 1 127 ? -19.826 2.084 5.059 1.00 92.12 127 GLU A C 1
ATOM 960 O O . GLU A 1 127 ? -20.869 1.924 5.694 1.00 92.12 127 GLU A O 1
ATOM 965 N N . ARG A 1 128 ? -19.194 1.060 4.469 1.00 91.12 128 ARG A N 1
ATOM 966 C CA . ARG A 1 128 ? -19.696 -0.324 4.485 1.00 91.12 128 ARG A CA 1
ATOM 967 C C . ARG A 1 128 ? -19.529 -1.019 5.840 1.00 91.12 128 ARG A C 1
ATOM 969 O O . ARG A 1 128 ? -20.144 -2.061 6.036 1.00 91.12 128 ARG A O 1
ATOM 976 N N . PHE A 1 129 ? -18.743 -0.457 6.763 1.00 92.06 129 PHE A N 1
ATOM 977 C CA . PHE A 1 129 ? -18.450 -1.047 8.077 1.00 92.06 129 PHE A CA 1
ATOM 978 C C . PHE A 1 129 ? -18.773 -0.051 9.201 1.00 92.06 129 PHE A C 1
ATOM 980 O O . PHE A 1 129 ? -17.872 0.534 9.805 1.00 92.06 129 PHE A O 1
ATOM 987 N N . PRO A 1 130 ? -20.066 0.195 9.484 1.00 89.00 130 PRO A N 1
ATOM 988 C CA . PRO A 1 130 ? -20.476 1.307 10.325 1.00 89.00 130 PRO A CA 1
ATOM 989 C C . PRO A 1 130 ? -20.191 1.170 11.818 1.00 89.00 130 PRO A C 1
ATOM 991 O O . PRO A 1 130 ? -20.246 2.175 12.517 1.00 89.00 130 PRO A O 1
ATOM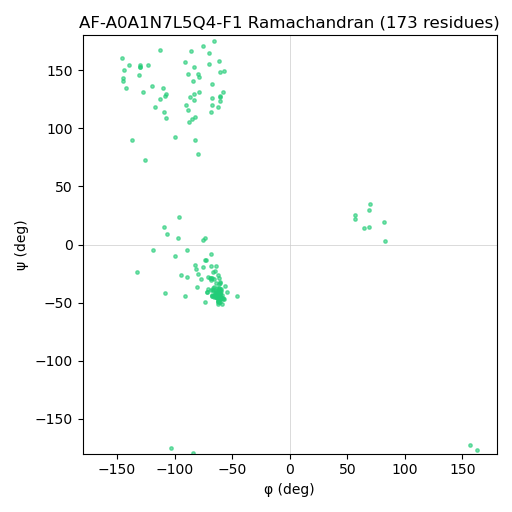 994 N N . GLU A 1 131 ? -19.849 -0.014 12.300 1.00 89.88 131 GLU A N 1
ATOM 995 C CA . GLU A 1 131 ? -19.521 -0.221 13.715 1.00 89.88 131 GLU A CA 1
ATOM 996 C C . GLU A 1 131 ? -18.004 -0.250 13.963 1.00 89.88 131 GLU A C 1
ATOM 998 O O . GLU A 1 131 ? -17.558 -0.180 15.105 1.00 89.88 131 GLU A O 1
ATOM 1003 N N . ALA A 1 132 ? -17.196 -0.297 12.898 1.00 92.75 132 ALA A N 1
ATOM 1004 C CA . ALA A 1 132 ? -15.753 -0.441 13.007 1.00 92.75 132 ALA A CA 1
ATOM 1005 C C . ALA A 1 132 ? -15.060 0.888 13.357 1.00 92.75 132 ALA A C 1
ATOM 1007 O O . ALA A 1 132 ? -15.259 1.917 12.698 1.00 92.75 132 ALA A O 1
ATOM 1008 N N . SER A 1 133 ? -14.177 0.849 14.356 1.00 95.44 133 SER A N 1
ATOM 1009 C CA . SER A 1 133 ? -13.237 1.938 14.652 1.00 95.44 133 SER A CA 1
ATOM 1010 C C . SER A 1 133 ? -12.038 1.895 13.704 1.00 95.44 133 SER A C 1
ATOM 1012 O O . SER A 1 133 ? -11.586 0.822 13.309 1.00 95.44 133 SER A O 1
ATOM 1014 N N . LEU A 1 134 ? -11.480 3.048 13.337 1.00 97.50 134 LEU A N 1
ATOM 1015 C CA . LEU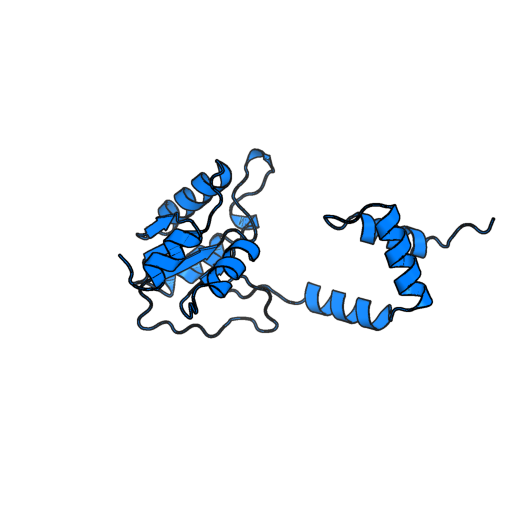 A 1 134 ? -10.331 3.089 12.429 1.00 97.50 134 LEU A CA 1
ATOM 1016 C C . LEU A 1 134 ? -9.010 2.870 13.179 1.00 97.50 134 LEU A C 1
ATOM 1018 O O . LEU A 1 134 ? -8.704 3.585 14.131 1.00 97.50 134 LEU A O 1
ATOM 1022 N N . LEU A 1 135 ? -8.182 1.951 12.688 1.00 97.56 135 LEU A N 1
ATOM 1023 C CA . LEU A 1 135 ? -6.769 1.848 13.060 1.00 97.56 135 LEU A CA 1
ATOM 1024 C C . LEU A 1 135 ? -5.932 2.295 11.866 1.00 97.56 135 LEU A C 1
ATOM 1026 O O . LEU A 1 135 ? -5.958 1.650 10.820 1.00 97.56 135 LEU A O 1
ATOM 1030 N N . ILE A 1 136 ? -5.211 3.410 11.992 1.00 97.81 136 ILE A N 1
ATOM 1031 C CA . ILE A 1 136 ? -4.463 3.995 10.871 1.00 97.81 136 ILE A CA 1
ATOM 1032 C C . ILE A 1 136 ? -2.958 3.786 11.065 1.00 97.81 136 ILE A C 1
ATOM 1034 O O . ILE A 1 136 ? -2.331 4.453 11.889 1.00 97.81 136 ILE A O 1
ATOM 1038 N N . LEU A 1 137 ? -2.376 2.907 10.250 1.00 97.31 137 LEU A N 1
ATOM 1039 C CA . LEU A 1 137 ? -0.937 2.714 10.088 1.00 97.31 137 LEU A CA 1
ATOM 1040 C C . LEU A 1 137 ? -0.389 3.763 9.114 1.00 97.31 137 LEU A C 1
ATOM 1042 O O . LEU A 1 137 ? -0.342 3.546 7.901 1.00 97.31 137 LEU A O 1
ATOM 1046 N N . ALA A 1 138 ? 0.025 4.905 9.650 1.00 94.94 138 ALA A N 1
ATOM 1047 C CA . ALA A 1 138 ? 0.688 5.970 8.901 1.00 94.94 138 ALA A CA 1
ATOM 1048 C C . ALA A 1 138 ? 2.050 6.292 9.521 1.00 94.94 138 ALA A C 1
ATOM 1050 O O . ALA A 1 138 ? 2.261 6.087 10.719 1.00 94.94 138 ALA A O 1
ATOM 1051 N N . SER A 1 139 ? 2.968 6.822 8.715 1.00 92.94 139 SER A N 1
ATOM 1052 C CA . SER A 1 139 ? 4.303 7.189 9.175 1.00 92.94 139 SER A CA 1
ATOM 1053 C C . SER A 1 139 ? 4.261 8.270 10.268 1.00 92.94 139 SER A C 1
ATOM 1055 O O . SER A 1 139 ? 3.300 9.035 10.390 1.00 92.94 139 SER A O 1
ATOM 1057 N N . ASP A 1 140 ? 5.327 8.370 11.067 1.00 93.50 140 ASP A N 1
ATOM 1058 C CA . ASP A 1 140 ? 5.481 9.429 12.081 1.00 93.50 140 ASP A CA 1
ATOM 1059 C C . ASP A 1 140 ? 5.855 10.800 11.492 1.00 93.50 140 ASP A C 1
ATOM 1061 O O . ASP A 1 140 ? 6.067 11.774 12.223 1.00 93.50 140 ASP A O 1
ATOM 1065 N N . SER A 1 141 ? 5.923 10.901 10.163 1.00 94.25 141 SER A N 1
ATOM 1066 C CA . SER A 1 141 ? 6.195 12.152 9.464 1.00 94.25 141 SER A CA 1
ATOM 1067 C C . SER A 1 141 ? 5.067 13.178 9.655 1.00 94.25 141 SER A C 1
ATOM 1069 O O . SER A 1 141 ? 4.034 12.931 10.291 1.00 94.25 141 SER A O 1
ATOM 1071 N N . VAL A 1 142 ? 5.274 14.391 9.137 1.00 94.94 142 VAL A N 1
ATOM 1072 C CA . VAL A 1 142 ? 4.204 15.397 9.093 1.00 94.94 142 VAL A CA 1
ATOM 1073 C C . VAL A 1 142 ? 3.098 14.911 8.156 1.00 94.94 142 VAL A C 1
ATOM 1075 O O . VAL A 1 142 ? 1.932 14.934 8.534 1.00 94.94 142 VAL A O 1
ATOM 1078 N N . GLU A 1 143 ? 3.476 14.396 6.990 1.00 96.00 143 GLU A N 1
ATOM 1079 C CA . GLU A 1 143 ? 2.608 13.854 5.948 1.00 96.00 143 GLU A CA 1
ATOM 1080 C C . GLU A 1 143 ? 1.729 12.715 6.476 1.00 96.00 143 GLU A C 1
ATOM 1082 O O . GLU A 1 143 ? 0.508 12.740 6.299 1.00 96.00 143 GLU A O 1
ATOM 1087 N N . GLY A 1 144 ? 2.314 11.762 7.203 1.00 95.88 144 GLY A N 1
ATOM 1088 C CA . GLY A 1 144 ? 1.589 10.636 7.790 1.00 95.88 144 GLY A CA 1
ATOM 1089 C C . GLY A 1 144 ? 0.571 11.080 8.838 1.00 95.88 144 GLY A C 1
ATOM 1090 O O . GLY A 1 144 ? -0.593 10.670 8.797 1.00 95.88 144 GLY A O 1
ATOM 1091 N N . ARG A 1 145 ? 0.956 12.004 9.729 1.00 95.88 145 ARG A N 1
ATOM 1092 C CA . ARG A 1 145 ? 0.033 12.590 10.719 1.00 95.88 145 ARG A CA 1
ATOM 1093 C C . ARG A 1 145 ? -1.093 13.381 10.062 1.00 95.88 145 ARG A C 1
ATOM 1095 O O . ARG A 1 145 ? -2.251 13.198 10.429 1.00 95.88 145 ARG A O 1
ATOM 1102 N N . THR A 1 146 ? -0.773 14.216 9.076 1.00 96.31 146 THR A N 1
ATOM 1103 C CA . THR A 1 146 ? -1.767 14.983 8.316 1.00 96.31 146 THR A CA 1
ATOM 1104 C C . THR A 1 146 ? -2.728 14.064 7.568 1.00 96.31 146 THR A C 1
ATOM 1106 O O . THR A 1 146 ? -3.928 14.322 7.559 1.00 96.31 146 THR A O 1
ATOM 1109 N N . THR A 1 147 ? -2.232 12.971 6.987 1.00 97.06 147 THR A N 1
ATOM 1110 C CA . THR A 1 147 ? -3.059 11.973 6.296 1.00 97.06 147 THR A CA 1
ATOM 1111 C C . THR A 1 147 ? -4.043 11.311 7.255 1.00 97.06 147 THR A C 1
ATOM 1113 O O . THR A 1 147 ? -5.239 11.288 6.974 1.00 97.06 147 THR A O 1
ATOM 1116 N N . ALA A 1 148 ? -3.577 10.844 8.417 1.00 97.12 148 ALA A N 1
ATOM 1117 C CA . ALA A 1 148 ? -4.447 10.243 9.428 1.00 97.12 148 ALA A CA 1
ATOM 1118 C C . ALA A 1 148 ? -5.512 11.233 9.932 1.00 97.12 148 ALA A C 1
ATOM 1120 O O . ALA A 1 148 ? -6.698 10.909 9.961 1.00 97.12 148 ALA A O 1
ATOM 1121 N N . GLU A 1 149 ? -5.116 12.466 10.262 1.00 96.06 149 GLU A N 1
ATOM 1122 C CA . GLU A 1 149 ? -6.051 13.507 10.707 1.00 96.06 149 GLU A CA 1
ATOM 1123 C C . GLU A 1 149 ? -7.101 13.832 9.634 1.00 96.06 149 GLU A C 1
ATOM 1125 O O . GLU A 1 149 ? -8.285 14.010 9.934 1.00 96.06 149 GLU A O 1
ATOM 1130 N N . TYR A 1 150 ? -6.683 13.874 8.368 1.00 96.69 150 TYR A N 1
ATOM 1131 C CA . TYR A 1 150 ? -7.580 14.081 7.239 1.00 96.69 150 TYR A CA 1
ATOM 1132 C C . TYR A 1 150 ? -8.624 12.963 7.132 1.00 96.69 150 TYR A C 1
ATOM 1134 O O . TYR A 1 150 ? -9.810 13.254 6.962 1.00 96.69 150 TYR A O 1
ATOM 1142 N N . ILE A 1 151 ? -8.205 11.702 7.281 1.00 97.25 151 ILE A N 1
ATOM 1143 C CA . ILE A 1 151 ? -9.091 10.530 7.240 1.00 97.25 151 ILE A CA 1
ATOM 1144 C C . ILE A 1 151 ? -10.119 10.588 8.370 1.00 97.25 151 ILE A C 1
ATOM 1146 O O . ILE A 1 151 ? -11.313 10.455 8.098 1.00 97.25 151 ILE A O 1
ATOM 1150 N N . PHE A 1 152 ? -9.705 10.853 9.614 1.00 97.06 152 PHE A N 1
ATOM 1151 C CA . PHE A 1 152 ? -10.641 10.988 10.740 1.00 97.06 152 PHE A CA 1
ATOM 1152 C C . PHE A 1 152 ? -11.671 12.089 10.490 1.00 97.06 152 PHE A C 1
ATOM 1154 O O . PHE A 1 152 ? -12.874 11.876 10.641 1.00 97.06 152 PHE A O 1
ATOM 1161 N N . ARG A 1 153 ? -11.215 13.259 10.030 1.00 96.31 153 ARG A N 1
ATOM 1162 C CA . ARG A 1 153 ? -12.090 14.407 9.772 1.00 96.31 153 ARG A CA 1
ATOM 1163 C C . ARG A 1 153 ? -13.106 14.138 8.665 1.00 96.31 153 ARG A C 1
ATOM 1165 O O . ARG A 1 153 ? -14.240 14.595 8.761 1.00 96.31 153 ARG A O 1
ATOM 1172 N N . ARG A 1 154 ? -12.697 13.450 7.597 1.00 96.25 154 ARG A N 1
ATOM 1173 C CA . ARG A 1 154 ? -13.553 13.179 6.433 1.00 96.25 154 ARG A CA 1
ATOM 1174 C C . ARG A 1 154 ? -14.500 12.007 6.648 1.00 96.25 154 ARG A C 1
ATOM 1176 O O . ARG A 1 154 ? -15.619 12.069 6.157 1.00 96.25 154 ARG A O 1
ATOM 1183 N N . SER A 1 155 ? -14.057 10.974 7.357 1.00 94.62 155 SER A N 1
ATOM 1184 C CA . SER A 1 155 ? -14.883 9.802 7.663 1.00 94.62 155 SER A CA 1
ATOM 1185 C C . SER A 1 155 ? -15.851 10.046 8.822 1.00 94.62 155 SER A C 1
ATOM 1187 O O . SER A 1 155 ? -16.867 9.366 8.916 1.00 94.62 155 SER A O 1
ATOM 1189 N N . GLY A 1 156 ? -15.537 10.982 9.727 1.00 93.88 156 GLY A N 1
ATOM 1190 C CA . GLY A 1 156 ? -16.302 11.189 10.960 1.00 93.88 156 GLY A CA 1
ATOM 1191 C C . GLY A 1 156 ? -16.241 9.994 11.920 1.00 93.88 156 GLY A C 1
ATOM 1192 O O . GLY A 1 156 ? -17.056 9.907 12.836 1.00 93.88 156 GLY A O 1
ATOM 1193 N N . ARG A 1 157 ? -15.306 9.060 11.701 1.00 92.00 157 ARG A N 1
ATOM 1194 C CA . ARG A 1 157 ? -15.151 7.835 12.489 1.00 92.00 157 ARG A CA 1
ATOM 1195 C C . ARG A 1 157 ? -14.252 8.054 13.695 1.00 92.00 157 ARG A C 1
ATOM 1197 O O . ARG A 1 157 ? -13.266 8.786 13.625 1.00 92.00 157 ARG A O 1
ATOM 1204 N N . ALA A 1 158 ? -14.568 7.347 14.775 1.00 93.75 158 ALA A N 1
ATOM 1205 C CA . ALA A 1 158 ? -13.642 7.163 15.880 1.00 93.75 158 ALA A CA 1
ATOM 1206 C C . ALA A 1 158 ? -12.486 6.242 15.463 1.00 93.75 158 ALA A C 1
ATOM 1208 O O . ALA A 1 158 ? -12.617 5.421 14.551 1.00 93.75 158 ALA A O 1
ATOM 1209 N N . GLY A 1 159 ? -11.354 6.381 16.142 1.00 94.50 159 GLY A N 1
ATOM 1210 C CA . GLY A 1 159 ? -10.188 5.545 15.916 1.00 94.50 159 GLY A CA 1
ATOM 1211 C C . GLY A 1 159 ? -8.901 6.221 16.358 1.00 94.50 159 GLY A C 1
ATOM 1212 O O . GLY A 1 159 ? -8.921 7.301 16.952 1.00 94.50 159 GLY A O 1
ATOM 1213 N N . GLU A 1 160 ? -7.780 5.589 16.040 1.00 96.56 160 GLU A N 1
ATOM 1214 C CA . GLU A 1 160 ? -6.460 6.104 16.373 1.00 96.56 160 GLU A CA 1
ATOM 1215 C C . GLU A 1 160 ? -5.411 5.807 15.300 1.00 96.56 160 GLU A C 1
ATOM 1217 O O . GLU A 1 160 ? -5.482 4.833 14.546 1.00 96.56 160 GLU A O 1
ATOM 1222 N N . ARG A 1 161 ? -4.425 6.706 15.211 1.00 97.12 161 ARG A N 1
ATOM 1223 C CA . ARG A 1 161 ? -3.210 6.475 14.432 1.00 97.12 161 ARG A CA 1
ATOM 1224 C C . ARG A 1 161 ? -2.254 5.663 15.294 1.00 97.12 161 ARG A C 1
ATOM 1226 O O . ARG A 1 161 ? -1.896 6.110 16.381 1.00 97.12 161 ARG A O 1
ATOM 1233 N N . VAL A 1 162 ? -1.815 4.520 14.790 1.00 96.75 162 VAL A N 1
ATOM 1234 C CA . VAL A 1 162 ? -1.062 3.522 15.557 1.00 96.75 162 VAL A CA 1
ATOM 1235 C C . VAL A 1 162 ? 0.202 3.109 14.816 1.00 96.75 162 VAL A C 1
ATOM 1237 O O . VAL A 1 162 ? 0.272 3.179 13.588 1.00 96.75 162 VAL A O 1
ATOM 1240 N N . SER A 1 163 ? 1.216 2.678 15.568 1.00 95.75 163 SER A N 1
ATOM 1241 C CA . SER A 1 163 ? 2.3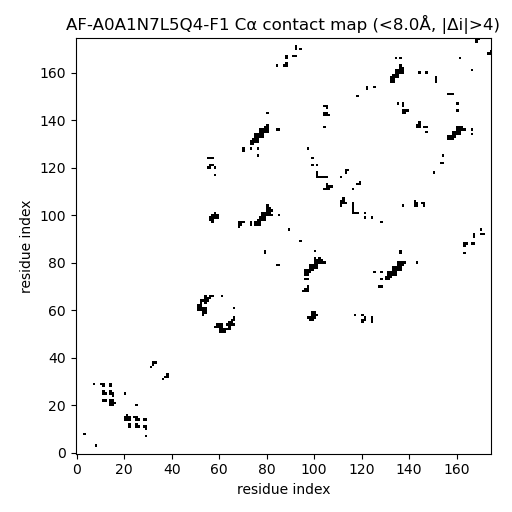30 1.925 14.988 1.00 95.75 163 SER A CA 1
ATOM 1242 C C . SER A 1 163 ? 1.896 0.485 14.696 1.00 95.75 163 SER A C 1
ATOM 1244 O O . SER A 1 163 ? 0.824 0.048 15.123 1.00 95.75 163 SER A O 1
ATOM 1246 N N . VAL A 1 164 ? 2.737 -0.272 13.986 1.00 94.06 164 VAL A N 1
ATOM 1247 C CA . VAL A 1 164 ? 2.471 -1.696 13.724 1.00 94.06 164 VAL A CA 1
ATOM 1248 C C . VAL A 1 164 ? 2.373 -2.466 15.041 1.00 94.06 164 VAL A C 1
ATOM 1250 O O . VAL A 1 164 ? 1.460 -3.265 15.217 1.00 94.06 164 VAL A O 1
ATOM 1253 N N . GLU A 1 165 ? 3.268 -2.187 15.986 1.00 94.00 165 GLU A N 1
ATOM 1254 C CA . GLU A 1 165 ? 3.314 -2.838 17.296 1.00 94.00 165 GLU A CA 1
ATOM 1255 C C . GLU A 1 165 ? 2.027 -2.570 18.080 1.00 94.00 165 GLU A C 1
ATOM 1257 O O . GLU A 1 165 ? 1.378 -3.512 18.531 1.00 94.00 165 GLU A O 1
ATOM 1262 N N . ARG A 1 166 ? 1.606 -1.299 18.153 1.00 94.25 166 ARG A N 1
ATOM 1263 C CA . ARG A 1 166 ? 0.382 -0.911 18.860 1.00 94.25 166 ARG A CA 1
ATOM 1264 C C . ARG A 1 166 ? -0.867 -1.512 18.213 1.00 94.25 166 ARG A C 1
ATOM 1266 O O . ARG A 1 166 ? -1.736 -2.015 18.916 1.00 94.25 166 ARG A O 1
ATOM 1273 N N . ALA A 1 167 ? -0.941 -1.526 16.882 1.00 94.50 167 ALA A N 1
ATOM 1274 C CA . ALA A 1 167 ? -2.033 -2.190 16.175 1.00 94.50 167 ALA A CA 1
ATOM 1275 C C . ALA A 1 167 ? -2.092 -3.690 16.502 1.00 94.50 167 ALA A C 1
ATOM 1277 O O . ALA A 1 167 ? -3.173 -4.237 16.701 1.00 94.50 167 ALA A O 1
ATOM 1278 N N . CYS A 1 168 ? -0.938 -4.356 16.597 1.00 93.25 168 CYS A N 1
ATOM 1279 C CA . CYS A 1 168 ? -0.884 -5.774 16.938 1.00 93.25 168 CYS A CA 1
ATOM 1280 C C . CYS A 1 168 ? -1.376 -6.064 18.363 1.00 93.25 168 CYS A C 1
ATOM 1282 O O . CYS A 1 168 ? -2.003 -7.098 18.580 1.00 93.25 168 CYS A O 1
ATOM 1284 N N . GLU A 1 169 ? -1.099 -5.183 19.328 1.00 93.25 169 GLU A N 1
ATOM 1285 C CA . GLU A 1 169 ? -1.603 -5.301 20.705 1.00 93.25 169 GLU A CA 1
ATOM 1286 C C . GLU A 1 169 ? -3.133 -5.226 20.749 1.00 93.25 169 GLU A C 1
ATOM 1288 O O . GLU A 1 169 ? -3.777 -6.126 21.291 1.00 93.25 169 GLU A O 1
ATOM 1293 N N . ILE A 1 170 ? -3.702 -4.210 20.096 1.00 93.06 170 ILE A N 1
ATOM 1294 C CA . ILE A 1 170 ? -5.151 -3.974 20.031 1.00 93.06 170 ILE A CA 1
ATOM 1295 C C . ILE A 1 170 ? -5.857 -5.157 19.372 1.00 93.06 170 ILE A C 1
ATOM 1297 O O . ILE A 1 170 ? -6.799 -5.721 19.921 1.00 93.06 170 ILE A O 1
ATOM 1301 N N . LEU A 1 171 ? -5.363 -5.595 18.210 1.00 90.19 171 LEU A N 1
ATOM 1302 C CA . LEU A 1 171 ? -5.982 -6.680 17.444 1.00 90.19 171 LEU A CA 1
ATOM 1303 C C . LEU A 1 171 ? -5.869 -8.052 18.128 1.00 90.19 171 LEU A C 1
ATOM 1305 O O . LEU A 1 171 ? -6.623 -8.964 17.799 1.00 90.19 171 LEU A O 1
ATOM 1309 N N . ARG A 1 172 ? -4.944 -8.215 19.081 1.00 88.50 172 ARG A N 1
ATOM 1310 C CA . ARG A 1 172 ? -4.846 -9.410 19.934 1.00 88.50 172 ARG A CA 1
ATOM 1311 C C . ARG A 1 172 ? -5.686 -9.306 21.212 1.00 88.50 172 ARG A C 1
ATOM 1313 O O . ARG A 1 172 ? -5.732 -10.281 21.960 1.00 88.50 172 ARG A O 1
ATOM 1320 N N . GLY A 1 173 ? -6.324 -8.162 21.469 1.00 81.06 173 GLY A N 1
ATOM 1321 C CA . GLY A 1 173 ? -7.094 -7.906 22.686 1.00 81.06 173 GLY A CA 1
ATOM 1322 C C . GLY A 1 173 ? -6.222 -7.773 23.937 1.00 81.06 173 GLY A C 1
ATOM 1323 O O . GLY A 1 173 ? -6.618 -8.239 25.002 1.00 81.06 173 GLY A O 1
ATOM 1324 N N . LEU A 1 174 ? -5.017 -7.209 23.804 1.00 66.56 174 LEU A N 1
ATOM 1325 C CA . LEU A 1 174 ? -4.041 -7.054 24.893 1.00 66.56 174 LEU A CA 1
ATOM 1326 C C . LEU A 1 174 ? -4.091 -5.670 25.578 1.00 66.56 174 LEU A C 1
ATOM 1328 O O . LEU A 1 174 ? -3.089 -5.257 26.161 1.00 66.56 174 LEU A O 1
ATOM 1332 N N . ASP A 1 175 ? -5.227 -4.972 25.505 1.00 53.38 175 ASP A N 1
ATOM 1333 C CA . ASP A 1 175 ? -5.447 -3.645 26.111 1.00 53.38 175 ASP A CA 1
ATOM 1334 C C . ASP A 1 175 ? -5.742 -3.678 27.623 1.00 53.38 175 ASP A C 1
ATOM 1336 O O . ASP A 1 175 ? -6.495 -4.570 28.084 1.00 53.38 175 ASP A O 1
#

Secondary structure (DSSP, 8-state):
-PPPPHHHHHHHHHHHTSTT--HHHHHHHHHHHHHTS-HHHHHHHHHHHHH-PBPTTT-SB-SSSS-----TT-SEEEEESSHHHHHHHHTT----S-EEE-SS--BGGGTB-GGGGTHHHHHHHHHT-TTPEEEEE--SSHHHHHHHHHHHHHH---EEEE-HHHHHHHHTT--

Sequence (175 aa):
MASRPRDYQLLCEAFDGLPGIGAQAAERLAEWLVYHGDSRQMAEVLTRIGEAGLCRLCNRIQCQSECQVNVDGADYFLVASTEAALNRLFEIVDYQGPLFVLHGELSPASGVGPSQIGMDDLLASVERFPEASLLILASDSVEGRTTAEYIFRRSGRAGERVSVERACEILRGLD

pLDDT: mean 89.84, std 9.39, range [43.16, 97.81]

Radius of gyration: 20.25 Å; Cα contacts (8 Å, |Δi|>4): 237; chains: 1; bounding box: 52×35×60 Å

Solvent-accessible surface area (backbone atoms only — not comparable to full-atom values): 9814 Å² total; per-residue (Å²): 131,85,76,77,58,69,69,59,52,54,46,21,52,59,39,30,73,37,91,96,34,46,64,73,55,11,44,53,51,44,52,43,36,73,78,74,46,59,61,65,62,51,49,56,51,52,52,51,55,71,67,40,48,57,12,58,53,35,49,42,88,34,98,48,73,60,74,94,63,68,65,81,88,38,66,46,32,40,36,21,28,34,67,69,59,46,52,59,33,52,77,76,37,93,78,78,55,46,45,34,40,28,76,43,59,42,30,76,93,76,69,34,45,58,80,78,28,47,43,67,45,49,50,59,36,51,67,70,37,83,77,32,31,38,40,31,41,47,56,93,49,69,37,22,49,52,36,50,5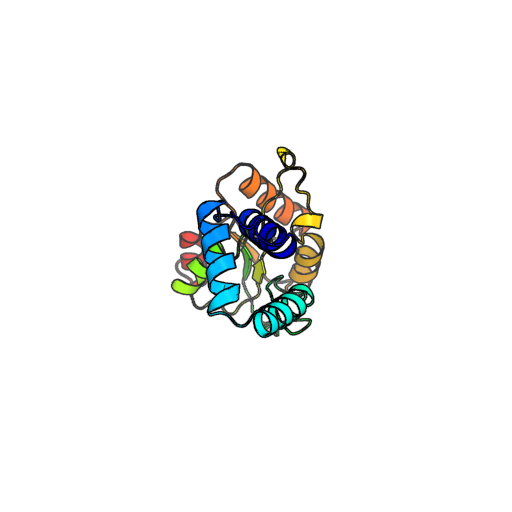4,49,48,39,69,74,62,71,52,60,64,50,77,33,53,58,67,56,45,47,37,57,77,70,67,68,120

Mean predicted aligned error: 6.92 Å

Nearest PDB structures (foldseek):
  5z2v-assembly1_A  TM=8.103E-01  e=1.534E-10  Pseudomonas aeruginosa PAO1
  4o6p-assembly1_C  TM=8.306E-01  e=1.047E-09  Caldanaerobacter subterraneus subsp. tengcongensis MB4
  3vdp-assembly2_C  TM=7.661E-01  e=1.718E-09  Caldanaerobacter subterraneus subsp. tengcongensis MB4
  4o6o-assembly1_B  TM=8.062E-01  e=5.576E-09  Caldanaerobacter subterraneus subsp. tengcongensis MB4
  3ve5-assembly1_A  TM=6.593E-01  e=3.127E-07  Caldanaerobacter subterraneus subsp. tengcongensis MB4